Protein AF-A0A950XAN7-F1 (afdb_monomer_lite)

pLDDT: mean 89.41, std 10.57, range [45.66, 97.94]

Foldseek 3Di:
DVLVVLLVVLVVVCVVDVPPPVSLVSNLVSLQVQLVVCQPPPLVSSLVSLVVSLVSLVVVCPDLVSLLVNLVSLQSNLSSDDDDVCLVVSLVSLVSSLVSLVPSPVDDDPVSLLVNLLSLLSNLQSCLVVVVLVVSVVSLVVNVVCPVVQALPDPDLSSLQSLLSSLQSLLNSLCSQLVDPVDDPVSSVVSLVSSLVSLVRSLSSLVSCVVVVNDDPVSVVSNVVSVVVNVVSVVVVVVVVVVVVVVVD

Sequence (249 aa):
MYARNAFAIAKALAASDASNVQARDDLIEAWATLGDSFRSTQPATASQCYRKAIALTRKMADRDEARSWLSQLDLNLAAVLPGKQHLAERLNLLQEANKIRQELTSLTGPTYRLLLVQCYCTLSDAESEAGNLARAKQSANSALPFFSEFKTTSPSLSVVRGVGLCYESMGNLERRIATDGSLSLSQRHAAQTESQEWYRKSLDAWSEWNKRGAATPESELERRKVEDLLSSVSTYRSDRNARQAAHKE

Secondary structure (DSSP, 8-state):
-HHHHHHHHHHHHHHH-TT-HHHHHHHHHHHHHHHHHHTTT-HHHHHHHHHHHHHHHGGGTTSHHHHHHHHHHHHHHHHTS-SGGGHHHHHHHHHHHHHHHHH-TT--SHHHHHHHHHHHHHHHHHHHHTT-HHHHHHHHHHHGGGGGT--TT-S-HHHHHHHHHHHHHHHHHHHHHHT-TTS-HHHHHHHHHHHHHHHHHHHHHHHHHHHTT---HHHHHHHHHHHHHHHHHHHHHHHHHHHHHTT--

Structure (mmCIF, N/CA/C/O backbone):
data_AF-A0A950XAN7-F1
#
_entry.id   AF-A0A950XAN7-F1
#
loop_
_atom_site.group_PDB
_atom_site.id
_atom_site.type_symbol
_atom_site.label_atom_id
_atom_site.label_alt_id
_atom_site.label_comp_id
_atom_site.label_asym_id
_atom_site.label_entity_id
_atom_site.label_seq_id
_atom_site.pdbx_PDB_ins_code
_atom_site.Cartn_x
_atom_site.Cartn_y
_atom_site.Cartn_z
_atom_site.occupancy
_atom_site.B_iso_or_equiv
_atom_site.auth_seq_id
_atom_site.auth_comp_id
_atom_site.auth_asym_id
_atom_site.auth_atom_id
_atom_site.pdbx_PDB_model_num
ATOM 1 N N . MET A 1 1 ? -0.715 12.578 -24.569 1.00 56.03 1 MET A N 1
ATOM 2 C CA . MET A 1 1 ? -0.016 12.516 -25.874 1.00 56.03 1 MET A CA 1
ATOM 3 C C . MET A 1 1 ? 1.448 12.111 -25.687 1.00 56.03 1 MET A C 1
ATOM 5 O O . MET A 1 1 ? 1.841 11.102 -26.252 1.00 56.03 1 MET A O 1
ATOM 9 N N . TYR A 1 2 ? 2.200 12.783 -24.806 1.00 66.50 2 TYR A N 1
ATOM 10 C CA . TYR A 1 2 ? 3.617 12.486 -24.525 1.00 66.50 2 TYR A CA 1
ATOM 11 C C . TYR A 1 2 ? 3.922 11.035 -24.108 1.00 66.50 2 TYR A C 1
ATOM 13 O O . TYR A 1 2 ? 4.759 10.402 -24.741 1.00 66.50 2 TYR A O 1
ATOM 21 N N . ALA A 1 3 ? 3.180 10.456 -23.154 1.00 67.62 3 ALA A N 1
ATOM 22 C CA . ALA A 1 3 ? 3.404 9.068 -22.717 1.00 67.62 3 ALA A CA 1
ATOM 23 C C . ALA A 1 3 ? 3.238 8.024 -23.843 1.00 67.62 3 ALA A C 1
ATOM 25 O O . ALA A 1 3 ? 3.941 7.021 -23.873 1.00 67.62 3 ALA A O 1
ATOM 26 N N . ARG A 1 4 ? 2.338 8.267 -24.810 1.00 76.12 4 ARG A N 1
ATOM 27 C CA . ARG A 1 4 ? 2.123 7.356 -25.950 1.00 76.12 4 ARG A CA 1
ATOM 28 C C . ARG A 1 4 ? 3.256 7.437 -26.975 1.00 76.12 4 ARG A C 1
ATOM 30 O O . ARG A 1 4 ? 3.631 6.411 -27.533 1.00 76.12 4 ARG A O 1
ATOM 37 N N . ASN A 1 5 ? 3.802 8.632 -27.198 1.00 79.06 5 ASN A N 1
ATOM 38 C CA . ASN A 1 5 ? 4.928 8.829 -28.112 1.00 79.06 5 ASN A CA 1
ATOM 39 C C . ASN A 1 5 ? 6.221 8.251 -27.522 1.00 79.06 5 ASN A C 1
ATOM 41 O O . ASN A 1 5 ? 6.912 7.506 -28.211 1.00 79.06 5 ASN A O 1
ATOM 45 N N . ALA A 1 6 ? 6.496 8.514 -26.238 1.00 77.19 6 ALA A N 1
ATOM 46 C CA . ALA A 1 6 ? 7.622 7.911 -25.521 1.00 77.19 6 ALA A CA 1
ATOM 47 C C . ALA A 1 6 ? 7.541 6.376 -25.544 1.00 77.19 6 ALA A C 1
ATOM 49 O O . ALA A 1 6 ? 8.506 5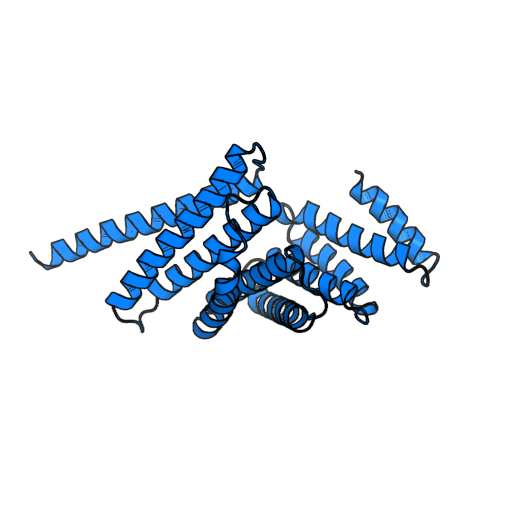.706 -25.898 1.00 77.19 6 ALA A O 1
ATOM 50 N N . PHE A 1 7 ? 6.347 5.823 -25.295 1.00 81.75 7 PHE A N 1
ATOM 51 C CA . PHE A 1 7 ? 6.095 4.389 -25.404 1.00 81.75 7 PHE A CA 1
ATOM 52 C C . PHE A 1 7 ? 6.402 3.824 -26.799 1.00 81.75 7 PHE A C 1
ATOM 54 O O . PHE A 1 7 ? 7.031 2.773 -26.913 1.00 81.75 7 PHE A O 1
ATOM 61 N N . ALA A 1 8 ? 5.963 4.498 -27.868 1.00 85.44 8 ALA A N 1
ATOM 62 C CA . ALA A 1 8 ? 6.197 4.038 -29.235 1.00 85.44 8 ALA A CA 1
ATOM 63 C C . ALA A 1 8 ? 7.696 3.987 -29.578 1.00 85.44 8 ALA A C 1
ATOM 65 O O . ALA A 1 8 ? 8.146 3.010 -30.176 1.00 85.44 8 ALA A O 1
ATOM 66 N N . ILE A 1 9 ? 8.459 4.999 -29.150 1.00 83.44 9 ILE A N 1
ATOM 67 C CA . ILE A 1 9 ? 9.910 5.078 -29.358 1.00 83.44 9 ILE A CA 1
ATOM 68 C C . ILE A 1 9 ? 10.624 3.979 -28.567 1.00 83.44 9 ILE A C 1
ATOM 70 O O . ILE A 1 9 ? 11.346 3.180 -29.162 1.00 83.44 9 ILE A O 1
ATOM 74 N N . ALA A 1 10 ? 10.367 3.877 -27.260 1.00 84.31 10 ALA A N 1
ATOM 75 C CA . ALA A 1 10 ? 10.991 2.867 -26.404 1.00 84.31 10 ALA A CA 1
ATOM 76 C C . ALA A 1 10 ? 10.698 1.442 -26.902 1.00 84.31 10 ALA A C 1
ATOM 78 O O . ALA A 1 10 ? 11.590 0.599 -26.982 1.00 84.31 10 ALA A O 1
ATOM 79 N N . LYS A 1 11 ? 9.456 1.183 -27.336 1.00 85.69 11 LYS A N 1
ATOM 80 C CA . LYS A 1 11 ? 9.061 -0.109 -27.907 1.00 85.69 11 LYS A CA 1
ATOM 81 C C . LYS A 1 11 ? 9.810 -0.425 -29.203 1.00 85.69 11 LYS A C 1
ATOM 83 O O . LYS A 1 11 ? 10.221 -1.569 -29.384 1.00 85.69 11 LYS A O 1
ATOM 88 N N . ALA A 1 12 ? 9.954 0.546 -30.105 1.00 87.19 12 ALA A N 1
ATOM 89 C CA . ALA A 1 12 ? 10.673 0.348 -31.360 1.00 87.19 12 ALA A CA 1
ATOM 90 C C . ALA A 1 12 ? 12.161 0.065 -31.107 1.00 87.19 12 ALA A C 1
ATOM 92 O O . ALA A 1 12 ? 12.689 -0.903 -31.648 1.00 87.19 12 ALA A O 1
ATOM 93 N N . LEU A 1 13 ? 12.797 0.843 -30.224 1.00 86.62 13 LEU A N 1
ATOM 94 C CA . LEU A 1 13 ? 14.208 0.684 -29.868 1.00 86.62 13 LEU A CA 1
ATOM 95 C C . LEU A 1 13 ? 14.491 -0.672 -29.208 1.00 86.62 13 LEU A C 1
ATOM 97 O O . LEU A 1 13 ? 15.407 -1.379 -29.626 1.00 86.62 13 LEU A O 1
ATOM 101 N N . ALA A 1 14 ? 13.662 -1.080 -28.242 1.00 84.62 14 ALA A N 1
ATOM 102 C CA . ALA A 1 14 ? 13.806 -2.372 -27.570 1.00 84.62 14 ALA A CA 1
ATOM 103 C C . ALA A 1 14 ? 13.551 -3.566 -28.508 1.00 84.62 14 ALA A C 1
ATOM 105 O O . ALA A 1 14 ? 14.088 -4.650 -28.289 1.00 84.62 14 ALA A O 1
ATOM 106 N N . ALA A 1 15 ? 12.726 -3.387 -29.547 1.00 86.31 15 ALA A N 1
ATOM 107 C CA . ALA A 1 15 ? 12.493 -4.409 -30.565 1.00 86.31 15 ALA A CA 1
ATOM 108 C C . ALA A 1 15 ? 13.639 -4.495 -31.586 1.00 86.31 15 ALA A C 1
ATOM 110 O O . ALA A 1 15 ? 13.927 -5.588 -32.069 1.00 86.31 15 ALA A O 1
ATOM 111 N N . SER A 1 16 ? 14.280 -3.369 -31.918 1.00 88.81 16 SER A N 1
ATOM 112 C CA . SER A 1 16 ? 15.405 -3.334 -32.859 1.00 88.81 16 SER A CA 1
ATOM 113 C C . SER A 1 16 ? 16.720 -3.830 -32.260 1.00 88.81 16 SER A C 1
ATOM 115 O O . SER A 1 16 ? 17.537 -4.388 -32.985 1.00 88.81 16 SER A O 1
ATOM 117 N N . ASP A 1 17 ? 16.923 -3.646 -30.953 1.00 83.75 17 ASP A N 1
ATOM 118 C CA . ASP A 1 17 ? 18.123 -4.090 -30.247 1.00 83.75 17 ASP A CA 1
ATOM 119 C C . ASP A 1 17 ? 17.758 -4.631 -28.858 1.00 83.75 17 ASP A C 1
ATOM 121 O O . ASP A 1 17 ? 17.568 -3.886 -27.896 1.00 83.75 17 ASP A O 1
ATOM 125 N N . ALA A 1 18 ? 17.690 -5.960 -28.751 1.00 78.94 18 ALA A N 1
ATOM 126 C CA . ALA A 1 18 ? 17.374 -6.645 -27.500 1.00 78.94 18 ALA A CA 1
ATOM 127 C C . ALA A 1 18 ? 18.476 -6.505 -26.430 1.00 78.94 18 ALA A C 1
ATOM 129 O O . ALA A 1 18 ? 18.217 -6.755 -25.249 1.00 78.94 18 ALA A O 1
ATOM 130 N N . SER A 1 19 ? 19.698 -6.119 -26.819 1.00 84.56 19 SER A N 1
ATOM 131 C CA . SER A 1 19 ? 20.810 -5.902 -25.889 1.00 84.56 19 SER A CA 1
ATOM 132 C C . SER A 1 19 ? 20.765 -4.51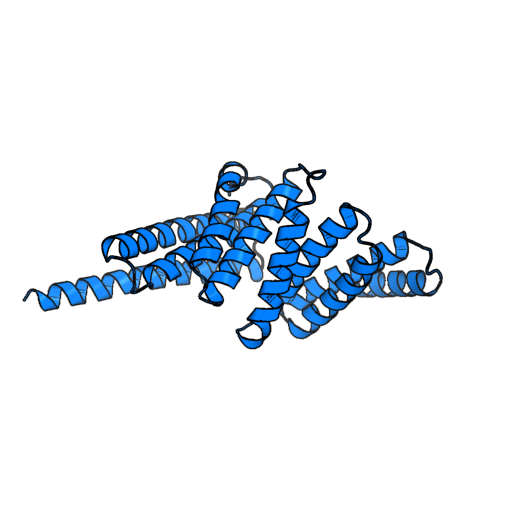5 -25.245 1.00 84.56 19 SER A C 1
ATOM 134 O O . SER A 1 19 ? 21.245 -4.354 -24.118 1.00 84.56 19 SER A O 1
ATOM 136 N N . ASN A 1 20 ? 20.094 -3.549 -25.881 1.00 87.56 20 ASN A N 1
ATOM 137 C CA . ASN A 1 20 ? 19.958 -2.183 -25.392 1.00 87.56 20 ASN A CA 1
ATOM 138 C C . ASN A 1 20 ? 19.227 -2.151 -24.037 1.00 87.56 20 ASN A C 1
ATOM 140 O O . ASN A 1 20 ? 18.018 -2.370 -23.942 1.00 87.56 20 ASN A O 1
ATOM 144 N N . VAL A 1 21 ? 19.985 -1.934 -22.960 1.00 85.19 21 VAL A N 1
ATOM 145 C CA . VAL A 1 21 ? 19.457 -1.868 -21.587 1.00 85.19 21 VAL A CA 1
ATOM 146 C C . VAL A 1 21 ? 18.575 -0.631 -21.416 1.00 85.19 21 VAL A C 1
ATOM 148 O O . VAL A 1 21 ? 17.458 -0.763 -20.931 1.00 85.19 21 VAL A O 1
ATOM 151 N N . GLN A 1 22 ? 19.020 0.531 -21.908 1.00 86.12 22 GLN A N 1
ATOM 152 C CA . GLN A 1 22 ? 18.286 1.792 -21.774 1.00 86.12 22 GLN A CA 1
ATOM 153 C C . GLN A 1 22 ? 16.907 1.718 -22.433 1.00 86.12 22 GLN A C 1
ATOM 155 O O . GLN A 1 22 ? 15.909 2.066 -21.818 1.00 86.12 22 GLN A O 1
ATOM 160 N N . ALA A 1 23 ? 16.823 1.188 -23.656 1.00 87.12 23 ALA A N 1
ATOM 161 C CA . ALA A 1 23 ? 15.545 1.055 -24.353 1.00 87.12 23 ALA A CA 1
ATOM 162 C C . ALA A 1 23 ? 14.565 0.122 -23.620 1.00 87.12 23 ALA A C 1
ATOM 164 O O . ALA A 1 23 ? 13.348 0.297 -23.711 1.00 87.12 23 ALA A O 1
ATOM 165 N N . ARG A 1 24 ? 15.080 -0.880 -22.894 1.00 86.56 24 ARG A N 1
ATOM 166 C CA . ARG A 1 24 ? 14.260 -1.764 -22.057 1.00 86.56 24 ARG A CA 1
ATOM 167 C C . ARG A 1 24 ? 13.777 -1.051 -20.801 1.00 86.56 24 ARG A C 1
ATOM 169 O O . ARG A 1 24 ? 12.592 -1.169 -20.497 1.00 86.56 24 ARG A O 1
ATOM 176 N N . ASP A 1 25 ? 14.648 -0.305 -20.130 1.00 88.12 25 ASP A N 1
ATOM 177 C CA . ASP A 1 25 ? 14.285 0.503 -18.963 1.00 88.12 25 ASP A CA 1
ATOM 178 C C . ASP A 1 25 ? 13.224 1.547 -19.343 1.00 88.12 25 ASP A C 1
ATOM 180 O O . ASP A 1 25 ? 12.144 1.567 -18.750 1.00 88.12 25 ASP A O 1
ATOM 184 N N . ASP A 1 26 ? 13.437 2.293 -20.430 1.00 90.00 26 ASP A N 1
ATOM 185 C CA . ASP A 1 26 ? 12.470 3.263 -20.961 1.00 90.00 26 ASP A CA 1
ATOM 186 C C . ASP A 1 26 ? 11.116 2.604 -21.284 1.00 90.00 26 ASP A C 1
ATOM 188 O O . ASP A 1 26 ? 10.048 3.186 -21.077 1.00 90.00 26 ASP A O 1
ATOM 192 N N . LEU A 1 27 ? 11.128 1.365 -21.793 1.00 91.12 27 LEU A N 1
ATOM 193 C CA . LEU A 1 27 ? 9.906 0.628 -22.112 1.00 91.12 27 LEU A CA 1
ATOM 194 C C . LEU A 1 27 ? 9.153 0.182 -20.851 1.00 91.12 27 LEU A C 1
ATOM 196 O O . LEU A 1 27 ? 7.917 0.221 -20.839 1.00 91.12 27 LEU A O 1
ATOM 200 N N . ILE A 1 28 ? 9.863 -0.254 -19.807 1.00 91.94 28 ILE A N 1
ATOM 201 C CA . ILE A 1 28 ? 9.257 -0.593 -18.512 1.00 91.94 28 ILE A CA 1
ATOM 202 C C . ILE A 1 28 ? 8.616 0.662 -17.910 1.00 91.94 28 ILE A C 1
ATOM 204 O O . ILE A 1 28 ? 7.451 0.610 -17.504 1.00 91.94 28 ILE A O 1
ATOM 208 N N . GLU A 1 29 ? 9.329 1.791 -17.915 1.00 92.12 29 GLU A N 1
ATOM 209 C CA . GLU A 1 29 ? 8.821 3.071 -17.416 1.00 92.12 29 GLU A CA 1
ATOM 210 C C . GLU A 1 29 ? 7.585 3.513 -18.195 1.00 92.12 29 GLU A C 1
ATOM 212 O O . GLU A 1 29 ? 6.546 3.794 -17.598 1.00 92.12 29 GLU A O 1
ATOM 217 N N . ALA A 1 30 ? 7.629 3.453 -19.525 1.00 92.19 30 ALA A N 1
ATOM 218 C CA . ALA A 1 30 ? 6.491 3.813 -20.355 1.00 92.19 30 ALA A CA 1
ATOM 219 C C . ALA A 1 30 ? 5.252 2.942 -20.071 1.00 92.19 30 ALA A C 1
ATOM 221 O O . ALA A 1 30 ? 4.131 3.458 -20.030 1.00 92.19 30 ALA A O 1
ATOM 222 N N . TRP A 1 31 ? 5.421 1.634 -19.834 1.00 95.12 31 TRP A N 1
ATOM 223 C CA . TRP A 1 31 ? 4.314 0.774 -19.400 1.00 95.12 31 TRP A CA 1
ATOM 224 C C . TRP A 1 31 ? 3.775 1.171 -18.024 1.00 95.12 31 TRP A C 1
ATOM 226 O O . TRP A 1 31 ? 2.554 1.220 -17.855 1.00 95.12 31 TRP A O 1
ATOM 236 N N . ALA A 1 32 ? 4.649 1.471 -17.062 1.00 94.56 32 ALA A N 1
ATOM 237 C CA . ALA A 1 32 ? 4.253 1.902 -15.724 1.00 94.56 32 ALA A CA 1
ATOM 238 C C . ALA A 1 32 ? 3.469 3.225 -15.767 1.00 94.56 32 ALA A C 1
ATOM 240 O O . ALA A 1 32 ? 2.359 3.291 -15.240 1.00 94.56 32 ALA A O 1
ATOM 241 N N . THR A 1 33 ? 3.974 4.228 -16.494 1.00 93.19 33 THR A N 1
ATOM 242 C CA . THR A 1 33 ? 3.316 5.531 -16.677 1.00 93.19 33 THR A CA 1
ATOM 243 C C . THR A 1 33 ? 1.970 5.402 -17.388 1.00 93.19 33 THR A C 1
ATOM 245 O O . THR A 1 33 ? 1.004 6.076 -17.023 1.00 93.19 33 THR A O 1
ATOM 248 N N . LEU A 1 34 ? 1.861 4.526 -18.395 1.00 93.00 34 LEU A N 1
ATOM 249 C CA . LEU A 1 34 ? 0.568 4.227 -19.016 1.00 93.00 34 LEU A CA 1
ATOM 250 C C . LEU A 1 34 ? -0.398 3.612 -18.000 1.00 93.00 34 LEU A C 1
ATOM 252 O O . LEU A 1 34 ? -1.553 4.034 -17.944 1.00 93.00 34 LEU A O 1
ATOM 256 N N . GLY A 1 35 ? 0.072 2.672 -17.177 1.00 94.75 35 GLY A N 1
ATOM 257 C CA . GLY A 1 35 ? -0.708 2.104 -16.080 1.00 94.75 35 GLY A CA 1
ATOM 258 C C . GLY A 1 35 ? -1.227 3.179 -15.128 1.00 94.75 35 GLY A C 1
ATOM 259 O O . GLY A 1 35 ? -2.431 3.247 -14.884 1.00 94.75 35 GLY A O 1
ATOM 260 N N . ASP A 1 36 ? -0.351 4.082 -14.684 1.00 91.88 36 ASP A N 1
ATOM 261 C CA . ASP A 1 36 ? -0.714 5.182 -13.786 1.00 91.88 36 ASP A CA 1
ATOM 262 C C . ASP A 1 36 ? -1.754 6.116 -14.418 1.00 91.88 36 ASP A C 1
ATOM 264 O O . ASP A 1 36 ? -2.717 6.497 -13.757 1.00 91.88 36 ASP A O 1
ATOM 268 N N . SER A 1 37 ? -1.644 6.399 -15.721 1.00 91.19 37 SER A N 1
ATOM 269 C CA . SER A 1 37 ? -2.622 7.231 -16.437 1.00 91.19 37 SER A CA 1
ATOM 270 C C . SER A 1 37 ? -4.026 6.614 -16.518 1.00 91.19 37 SER A C 1
ATOM 272 O O . SER A 1 37 ? -5.017 7.337 -16.637 1.00 91.19 37 SER A O 1
ATOM 274 N N . PHE A 1 38 ? -4.126 5.283 -16.440 1.00 92.19 38 PHE A N 1
ATOM 275 C CA . PHE A 1 38 ? -5.394 4.553 -16.481 1.00 92.19 38 PHE A CA 1
ATOM 276 C C . PHE A 1 38 ? -5.908 4.145 -15.101 1.00 92.19 38 PHE A C 1
ATOM 278 O O . PHE A 1 38 ? -7.071 3.762 -14.997 1.00 92.19 38 PHE A O 1
ATOM 285 N N . ARG A 1 39 ? -5.087 4.239 -14.049 1.00 90.44 39 ARG A N 1
ATOM 286 C CA . ARG A 1 39 ? -5.364 3.710 -12.705 1.00 90.44 39 ARG A CA 1
ATOM 287 C C . ARG A 1 39 ? -6.766 4.044 -12.193 1.00 90.44 39 ARG A C 1
ATOM 289 O O . ARG A 1 39 ? -7.485 3.142 -11.776 1.00 90.44 39 ARG A O 1
ATOM 296 N N . SER A 1 40 ? -7.165 5.312 -12.276 1.00 86.06 40 SER A N 1
ATOM 297 C CA . SER A 1 40 ? -8.429 5.795 -11.698 1.00 86.06 40 SER A CA 1
ATOM 298 C C . SER A 1 40 ? -9.637 5.682 -12.633 1.00 86.06 40 SER A C 1
ATOM 300 O O . SER A 1 40 ? -10.768 5.784 -12.175 1.00 86.06 40 SER A O 1
ATOM 302 N N . THR A 1 41 ? -9.427 5.503 -13.942 1.00 90.38 41 THR A N 1
ATOM 303 C CA . THR A 1 41 ? -10.515 5.524 -14.944 1.00 90.38 41 THR A CA 1
ATOM 304 C C . THR A 1 41 ? -10.770 4.163 -15.581 1.00 90.38 41 THR A C 1
ATOM 306 O O . THR A 1 41 ? -11.900 3.842 -15.935 1.00 90.38 41 THR A O 1
ATOM 309 N N . GLN A 1 42 ? -9.721 3.360 -15.746 1.00 94.00 42 GLN A N 1
ATOM 310 C CA . GLN A 1 42 ? -9.729 2.073 -16.435 1.00 94.00 42 GLN A CA 1
ATOM 311 C C . GLN A 1 42 ? -8.784 1.093 -15.711 1.00 94.00 42 GLN A C 1
ATOM 313 O O . GLN A 1 42 ? -7.748 0.709 -16.264 1.00 94.00 42 GLN A O 1
ATOM 318 N N . PRO A 1 43 ? -9.119 0.656 -14.480 1.00 93.31 43 PRO A N 1
ATOM 319 C CA . PRO A 1 43 ? -8.245 -0.192 -13.661 1.00 93.31 43 PRO A CA 1
ATOM 320 C C . PRO A 1 43 ? -7.888 -1.523 -14.341 1.00 93.31 43 PRO A C 1
ATOM 322 O O . PRO A 1 43 ? -6.764 -2.004 -14.216 1.00 93.31 43 PRO A O 1
ATOM 325 N N . ALA A 1 44 ? -8.794 -2.083 -15.152 1.00 94.25 44 ALA A N 1
ATOM 326 C CA . ALA A 1 44 ? -8.503 -3.266 -15.960 1.00 94.25 44 ALA A CA 1
ATOM 327 C C . ALA A 1 44 ? -7.365 -3.010 -16.967 1.00 94.25 44 ALA A C 1
ATOM 329 O O . ALA A 1 44 ? -6.421 -3.798 -17.039 1.00 94.25 44 ALA A O 1
ATOM 330 N N . THR A 1 45 ? -7.405 -1.884 -17.687 1.00 95.88 45 THR A N 1
ATOM 331 C CA . THR A 1 45 ? -6.337 -1.458 -18.606 1.00 95.88 45 THR A CA 1
ATOM 332 C C . THR A 1 45 ? -5.038 -1.191 -17.847 1.00 95.88 45 THR A C 1
ATOM 334 O O . THR A 1 45 ? -3.982 -1.674 -18.257 1.00 95.88 45 THR A O 1
ATOM 337 N N . ALA A 1 46 ? -5.112 -0.507 -16.700 1.00 96.50 46 ALA A N 1
ATOM 338 C CA . ALA A 1 46 ? -3.953 -0.260 -15.844 1.00 96.50 46 ALA A CA 1
ATOM 339 C C . ALA A 1 46 ? -3.277 -1.569 -15.402 1.00 96.50 46 ALA A C 1
ATOM 341 O O . ALA A 1 46 ? -2.061 -1.712 -15.522 1.00 96.50 46 ALA A O 1
ATOM 342 N N . SER A 1 47 ? -4.065 -2.569 -14.990 1.00 97.31 47 SER A N 1
ATOM 343 C CA . SER A 1 47 ? -3.547 -3.880 -14.584 1.00 97.31 47 SER A CA 1
ATOM 344 C C . SER A 1 4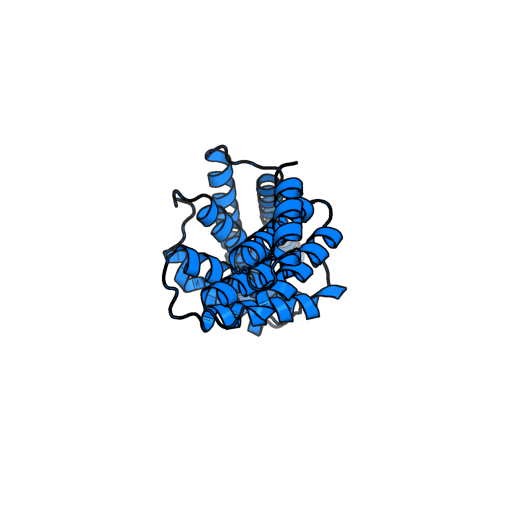7 ? -2.780 -4.582 -15.712 1.00 97.31 47 SER A C 1
ATOM 346 O O . SER A 1 47 ? -1.739 -5.190 -15.472 1.00 97.31 47 SER A O 1
ATOM 348 N N . GLN A 1 48 ? -3.242 -4.467 -16.963 1.00 97.25 48 GLN A N 1
ATOM 349 C CA . GLN A 1 48 ? -2.543 -5.036 -18.119 1.00 97.25 48 GLN A CA 1
ATOM 350 C C . GLN A 1 48 ? -1.215 -4.321 -18.383 1.00 97.25 48 GLN A C 1
ATOM 352 O O . GLN A 1 48 ? -0.224 -4.976 -18.706 1.00 97.25 48 GLN A O 1
ATOM 357 N N . CYS A 1 49 ? -1.179 -2.995 -18.230 1.00 97.06 49 CYS A N 1
ATOM 358 C CA . CYS A 1 49 ? 0.045 -2.207 -18.341 1.00 97.06 49 CYS A CA 1
ATOM 359 C C . CYS A 1 49 ? 1.073 -2.615 -17.275 1.00 97.06 49 CYS A C 1
ATOM 361 O O . CYS A 1 49 ? 2.205 -2.945 -17.631 1.00 97.06 49 CYS A O 1
ATOM 363 N N . TYR A 1 50 ? 0.678 -2.696 -15.999 1.00 97.81 50 TYR A N 1
ATOM 364 C CA . TYR A 1 50 ? 1.594 -3.115 -14.933 1.00 97.81 50 TYR A CA 1
ATOM 365 C C . TYR A 1 50 ? 2.083 -4.548 -15.114 1.00 97.81 50 TYR A C 1
ATOM 367 O O . TYR A 1 50 ? 3.274 -4.792 -14.969 1.00 97.81 50 TYR A O 1
ATOM 375 N N . ARG A 1 51 ? 1.221 -5.491 -15.519 1.00 97.75 51 ARG A N 1
ATOM 376 C CA . ARG A 1 51 ? 1.656 -6.871 -15.804 1.00 97.75 51 ARG A CA 1
ATOM 377 C C . ARG A 1 51 ? 2.732 -6.929 -16.890 1.00 97.75 51 ARG A C 1
ATOM 379 O O . ARG A 1 51 ? 3.660 -7.727 -16.779 1.00 97.75 51 ARG A O 1
ATOM 386 N N . LYS A 1 52 ? 2.645 -6.077 -17.917 1.00 96.12 52 LYS A N 1
ATOM 387 C CA . LYS A 1 52 ? 3.682 -5.981 -18.957 1.00 96.12 52 LYS A CA 1
ATOM 388 C C . LYS A 1 52 ? 4.982 -5.387 -18.421 1.00 96.12 52 LYS A C 1
ATOM 390 O O . LYS A 1 52 ? 6.035 -5.945 -18.714 1.00 96.12 52 LYS A O 1
ATOM 395 N N . ALA A 1 53 ? 4.909 -4.324 -17.619 1.00 96.12 53 ALA A N 1
ATOM 396 C CA . ALA A 1 53 ? 6.081 -3.766 -16.943 1.00 96.12 53 ALA A CA 1
ATOM 397 C C . ALA A 1 53 ? 6.758 -4.826 -16.055 1.00 96.12 53 ALA A C 1
ATOM 399 O O . ALA A 1 53 ? 7.928 -5.125 -16.250 1.00 96.12 53 ALA A O 1
ATOM 400 N N . ILE A 1 54 ? 5.993 -5.496 -15.186 1.00 96.62 54 ILE A N 1
ATOM 401 C CA . ILE A 1 54 ? 6.463 -6.567 -14.291 1.00 96.62 54 ILE A CA 1
ATOM 402 C C . ILE A 1 54 ? 7.151 -7.689 -15.074 1.00 96.62 54 ILE A C 1
ATOM 404 O O . ILE A 1 54 ? 8.239 -8.130 -14.705 1.00 96.62 54 ILE A O 1
ATOM 408 N N . ALA A 1 55 ? 6.544 -8.157 -16.169 1.00 94.88 55 ALA A N 1
ATOM 409 C CA . ALA A 1 55 ? 7.110 -9.229 -16.987 1.00 94.88 55 ALA A CA 1
ATOM 410 C C . ALA A 1 55 ? 8.458 -8.849 -17.622 1.00 94.88 55 ALA A C 1
ATOM 412 O O . ALA A 1 55 ? 9.310 -9.718 -17.810 1.00 94.88 55 ALA A O 1
ATOM 413 N N . LEU A 1 56 ? 8.653 -7.571 -17.955 1.00 91.69 56 LEU A N 1
ATOM 414 C CA . LEU A 1 56 ? 9.923 -7.052 -18.458 1.00 91.69 56 LEU A CA 1
ATOM 415 C C . LEU A 1 56 ? 10.943 -6.904 -17.321 1.00 91.69 56 LEU A C 1
ATOM 417 O O . LEU A 1 56 ? 12.043 -7.439 -17.438 1.00 91.69 56 LEU A O 1
ATOM 421 N N . THR A 1 57 ? 10.563 -6.289 -16.197 1.00 93.69 57 THR A N 1
ATOM 422 C CA . THR A 1 57 ? 11.443 -6.090 -15.032 1.00 93.69 57 THR A CA 1
ATOM 423 C C . THR A 1 57 ? 11.944 -7.410 -14.448 1.00 93.69 57 THR A C 1
ATOM 425 O O . THR A 1 57 ? 13.114 -7.521 -14.092 1.00 93.69 57 THR A O 1
ATOM 428 N N . ARG A 1 58 ? 11.111 -8.462 -14.410 1.00 92.19 58 ARG A N 1
ATOM 429 C CA . ARG A 1 58 ? 11.519 -9.795 -13.922 1.00 92.19 58 ARG A CA 1
ATOM 430 C C . ARG A 1 58 ? 12.679 -10.407 -14.707 1.00 92.19 58 ARG A C 1
ATOM 432 O O . ARG A 1 58 ? 13.435 -11.186 -14.140 1.00 92.19 58 ARG A O 1
ATOM 439 N N . LYS A 1 59 ? 12.857 -10.047 -15.982 1.00 88.38 59 LYS A N 1
ATOM 440 C CA . LYS A 1 59 ? 13.994 -10.510 -16.801 1.00 88.38 59 LYS A CA 1
ATOM 441 C C . LYS A 1 59 ? 15.317 -9.824 -16.438 1.00 88.38 59 LYS A C 1
ATOM 443 O O . LYS A 1 59 ? 16.343 -10.176 -17.007 1.00 88.38 59 LYS A O 1
ATOM 448 N N . MET A 1 60 ? 15.277 -8.835 -15.547 1.00 82.75 60 MET A N 1
ATOM 449 C CA . MET A 1 60 ? 16.392 -7.963 -15.159 1.00 82.75 60 MET A CA 1
ATOM 450 C C . MET A 1 60 ? 16.534 -7.876 -13.629 1.00 82.75 60 MET A C 1
ATOM 452 O O . MET A 1 60 ? 17.197 -6.986 -13.115 1.00 82.75 60 MET A O 1
ATOM 456 N N . ALA A 1 61 ? 15.872 -8.765 -12.879 1.00 75.75 61 ALA A N 1
ATOM 457 C CA . ALA A 1 61 ? 15.811 -8.720 -11.415 1.00 75.75 61 ALA A CA 1
ATOM 458 C C . ALA A 1 61 ? 17.091 -9.235 -10.719 1.00 75.75 61 ALA A C 1
ATOM 460 O O . ALA A 1 61 ? 17.053 -9.582 -9.541 1.00 75.75 61 ALA A O 1
ATOM 461 N N . ASP A 1 62 ? 18.214 -9.291 -11.437 1.00 81.69 62 ASP A N 1
ATOM 462 C CA . ASP A 1 62 ? 19.544 -9.612 -10.913 1.00 81.69 62 ASP A CA 1
ATOM 463 C C . ASP A 1 62 ? 20.189 -8.430 -10.168 1.00 81.69 62 ASP A C 1
ATOM 465 O O . ASP A 1 62 ? 21.165 -8.619 -9.445 1.00 81.69 62 ASP A O 1
ATOM 469 N N . ARG A 1 63 ? 19.624 -7.222 -10.303 1.00 83.75 63 ARG A N 1
ATOM 470 C CA . ARG A 1 63 ? 20.106 -5.984 -9.672 1.00 83.75 63 ARG A CA 1
ATOM 471 C C . ARG A 1 63 ? 19.138 -5.462 -8.617 1.00 83.75 63 ARG A C 1
ATOM 473 O O . ARG A 1 63 ? 17.918 -5.539 -8.791 1.00 83.75 63 ARG A O 1
ATOM 480 N N . ASP A 1 64 ? 19.674 -4.859 -7.562 1.00 87.62 64 ASP A N 1
ATOM 481 C CA . ASP A 1 64 ? 18.888 -4.298 -6.460 1.00 87.62 64 ASP A CA 1
ATOM 482 C C . ASP A 1 64 ? 17.920 -3.198 -6.928 1.00 87.62 64 ASP A C 1
ATOM 484 O O . ASP A 1 64 ? 16.778 -3.131 -6.464 1.00 87.62 64 ASP A O 1
ATOM 488 N N . GLU A 1 65 ? 18.313 -2.384 -7.909 1.00 85.12 65 GLU A N 1
ATOM 489 C CA . GLU A 1 65 ? 17.458 -1.348 -8.493 1.00 85.12 65 GLU A CA 1
ATOM 490 C C . GLU A 1 65 ? 16.252 -1.951 -9.223 1.00 85.12 65 GLU A C 1
ATOM 492 O O . GLU A 1 65 ? 15.117 -1.507 -9.033 1.00 85.12 65 GLU A O 1
ATOM 497 N N . ALA A 1 66 ? 16.469 -3.006 -10.010 1.00 88.69 66 ALA A N 1
ATOM 498 C CA . ALA A 1 66 ? 15.399 -3.688 -10.733 1.00 88.69 66 ALA A CA 1
ATOM 499 C C . ALA A 1 66 ? 14.445 -4.417 -9.778 1.00 88.69 66 ALA A C 1
ATOM 501 O O . ALA A 1 66 ? 13.229 -4.388 -9.970 1.00 88.69 66 ALA A O 1
ATOM 502 N N . ARG A 1 67 ? 14.972 -5.014 -8.702 1.00 92.25 67 ARG A N 1
ATOM 503 C CA . ARG A 1 67 ? 14.163 -5.608 -7.627 1.00 92.25 67 ARG A CA 1
ATOM 504 C C . ARG A 1 67 ? 13.337 -4.545 -6.895 1.00 92.25 67 ARG A C 1
ATOM 506 O O . ARG A 1 67 ? 12.140 -4.736 -6.680 1.00 92.25 67 ARG A O 1
ATOM 513 N N . SER A 1 68 ? 13.938 -3.399 -6.573 1.00 90.56 68 SER A N 1
ATOM 514 C CA . SER A 1 68 ? 13.242 -2.246 -5.983 1.00 90.56 68 SER A CA 1
ATOM 515 C C . SER A 1 68 ? 12.086 -1.792 -6.878 1.00 90.56 68 SER A C 1
ATOM 517 O O . SER A 1 68 ? 10.963 -1.586 -6.405 1.00 90.56 68 SER A O 1
ATOM 519 N N . TRP A 1 69 ? 12.324 -1.706 -8.187 1.00 91.50 69 TRP A N 1
ATOM 520 C CA . TRP A 1 69 ? 11.294 -1.336 -9.148 1.00 91.50 69 TRP A CA 1
ATOM 521 C C . TRP A 1 69 ? 10.183 -2.382 -9.262 1.00 91.50 69 TRP A C 1
ATOM 523 O O . TRP A 1 69 ? 9.005 -2.025 -9.254 1.00 91.50 69 TRP A O 1
ATOM 533 N N . LEU A 1 70 ? 10.536 -3.669 -9.290 1.00 94.88 70 LEU A N 1
ATOM 534 C CA . LEU A 1 70 ? 9.576 -4.772 -9.319 1.00 94.88 70 LEU A CA 1
ATOM 535 C C . LEU A 1 70 ? 8.599 -4.697 -8.138 1.00 94.88 70 LEU A C 1
ATOM 537 O O . LEU A 1 70 ? 7.391 -4.716 -8.350 1.00 94.88 70 LEU A O 1
ATOM 541 N N . SER A 1 71 ? 9.113 -4.495 -6.922 1.00 94.94 71 SER A N 1
ATOM 542 C CA . SER A 1 71 ? 8.288 -4.294 -5.722 1.00 94.94 71 SER A CA 1
ATOM 543 C C . SER A 1 71 ? 7.305 -3.121 -5.875 1.00 94.94 71 SER A C 1
ATOM 545 O O . SER A 1 71 ? 6.134 -3.227 -5.506 1.00 94.94 71 SER A O 1
ATOM 547 N N . GLN A 1 72 ? 7.741 -2.008 -6.478 1.00 93.75 72 GLN A N 1
ATOM 548 C CA . GLN A 1 72 ? 6.858 -0.866 -6.735 1.00 93.75 72 GLN A CA 1
ATOM 549 C C . GLN A 1 72 ? 5.759 -1.191 -7.757 1.00 93.75 72 GLN A C 1
ATOM 551 O O . GLN A 1 72 ? 4.617 -0.749 -7.608 1.00 93.75 72 GLN A O 1
ATOM 556 N N . LEU A 1 73 ? 6.089 -1.944 -8.806 1.00 96.12 73 LEU A N 1
ATOM 557 C CA . LEU A 1 73 ? 5.121 -2.359 -9.817 1.00 96.12 73 LEU A CA 1
ATOM 558 C C . LEU A 1 73 ? 4.096 -3.349 -9.251 1.00 96.12 73 LEU A C 1
ATOM 560 O O . LEU A 1 73 ? 2.915 -3.241 -9.582 1.00 96.12 73 LEU A O 1
ATOM 564 N N . ASP A 1 74 ? 4.519 -4.253 -8.368 1.00 97.12 74 ASP A N 1
ATOM 565 C CA . ASP A 1 74 ? 3.630 -5.187 -7.676 1.00 97.12 74 ASP A CA 1
ATOM 566 C C . ASP A 1 74 ? 2.640 -4.441 -6.760 1.00 97.12 74 ASP A C 1
ATOM 568 O O . ASP A 1 74 ? 1.439 -4.718 -6.807 1.00 97.12 74 ASP A O 1
ATOM 572 N N . LEU A 1 75 ? 3.095 -3.416 -6.020 1.00 95.06 75 LEU A N 1
ATOM 573 C CA . LEU A 1 75 ? 2.205 -2.505 -5.278 1.00 95.06 75 LEU A CA 1
ATOM 574 C C . LEU A 1 75 ? 1.195 -1.811 -6.201 1.00 95.06 75 LEU A C 1
ATOM 576 O O . LEU A 1 75 ? 0.001 -1.729 -5.900 1.00 95.06 75 LEU A O 1
ATOM 580 N N . ASN A 1 76 ? 1.673 -1.303 -7.337 1.00 95.25 76 ASN A N 1
ATOM 581 C CA . ASN A 1 76 ? 0.844 -0.590 -8.300 1.00 95.25 76 ASN A CA 1
ATOM 582 C C . ASN A 1 76 ? -0.236 -1.492 -8.903 1.00 95.25 76 ASN A C 1
ATOM 584 O O . ASN A 1 76 ? -1.393 -1.076 -8.995 1.00 95.25 76 ASN A O 1
ATOM 588 N N . LEU A 1 77 ? 0.122 -2.731 -9.249 1.00 97.50 77 LEU A N 1
ATOM 589 C CA . LEU A 1 77 ? -0.818 -3.742 -9.715 1.00 97.50 77 LEU A CA 1
ATOM 590 C C . LEU A 1 77 ? -1.831 -4.103 -8.622 1.00 97.50 77 LEU A C 1
ATOM 592 O O . LEU A 1 77 ? -3.030 -4.099 -8.888 1.00 97.50 77 LEU A O 1
ATOM 596 N N . ALA A 1 78 ? -1.384 -4.346 -7.388 1.00 95.81 78 ALA A N 1
ATOM 597 C CA . ALA A 1 78 ? -2.269 -4.696 -6.277 1.00 95.81 78 ALA A CA 1
ATOM 598 C C . ALA A 1 78 ? -3.329 -3.615 -5.985 1.00 95.81 78 ALA A C 1
ATOM 600 O O . ALA A 1 78 ? -4.460 -3.941 -5.614 1.00 95.81 78 ALA A O 1
ATOM 601 N N . ALA A 1 79 ? -2.990 -2.339 -6.188 1.00 92.44 79 ALA A N 1
ATOM 602 C CA . ALA A 1 79 ? -3.903 -1.212 -6.006 1.00 92.44 79 ALA A CA 1
ATOM 603 C C . ALA A 1 79 ? -4.990 -1.099 -7.097 1.00 92.44 79 ALA A C 1
ATOM 605 O O . ALA A 1 79 ? -6.038 -0.513 -6.841 1.00 92.44 79 ALA A O 1
ATOM 606 N N . VAL A 1 80 ? -4.777 -1.658 -8.296 1.00 94.81 80 VAL A N 1
ATOM 607 C CA . VAL A 1 80 ? -5.766 -1.643 -9.403 1.00 94.81 80 VAL A CA 1
ATOM 608 C C . VAL A 1 80 ? -6.529 -2.952 -9.570 1.00 94.81 80 VAL A C 1
ATOM 610 O O . VAL A 1 80 ? -7.265 -3.121 -10.541 1.00 94.81 80 VAL A O 1
ATOM 613 N N . LEU A 1 81 ? -6.360 -3.885 -8.639 1.00 94.06 81 LEU A N 1
ATOM 614 C CA . LEU A 1 81 ? -7.096 -5.141 -8.591 1.00 94.06 81 LEU A CA 1
ATOM 615 C C . LEU A 1 81 ? -8.204 -5.030 -7.532 1.00 94.06 81 LEU A C 1
ATOM 617 O O . LEU A 1 81 ? -7.972 -5.378 -6.381 1.00 94.06 81 LEU A O 1
ATOM 621 N N . PRO A 1 82 ? -9.403 -4.516 -7.852 1.00 82.12 82 PRO A N 1
ATOM 622 C CA . PRO A 1 82 ? -10.432 -4.320 -6.841 1.00 82.12 82 PRO A CA 1
ATOM 623 C C . PRO A 1 82 ? -11.124 -5.630 -6.441 1.00 82.12 82 PRO A C 1
ATOM 625 O O . PRO A 1 82 ? -11.365 -6.516 -7.261 1.00 82.12 82 PRO A O 1
ATOM 628 N N . GLY A 1 83 ? -11.554 -5.690 -5.182 1.00 83.69 83 GLY A N 1
ATOM 629 C CA . GLY A 1 83 ? -12.536 -6.657 -4.702 1.00 83.69 83 GLY A CA 1
ATOM 630 C C . GLY A 1 83 ? -12.012 -8.064 -4.407 1.00 83.69 83 GLY A C 1
ATOM 631 O O . GLY A 1 83 ? -10.891 -8.455 -4.736 1.00 83.69 83 GLY A O 1
ATOM 632 N N . LYS A 1 84 ? -12.896 -8.856 -3.788 1.00 88.75 84 LYS A N 1
ATOM 633 C CA . LYS A 1 84 ? -12.587 -10.182 -3.229 1.00 88.75 84 LYS A CA 1
ATOM 634 C C . LYS A 1 84 ? -12.049 -11.182 -4.252 1.00 88.75 84 LYS A C 1
ATOM 636 O O . LYS A 1 84 ? -11.238 -12.029 -3.899 1.00 88.75 84 LYS A O 1
ATOM 641 N N . GLN A 1 85 ? -12.472 -11.074 -5.512 1.00 92.88 85 GLN A N 1
ATOM 642 C CA . GLN A 1 85 ? -12.059 -11.992 -6.579 1.00 92.88 85 GLN A CA 1
ATOM 643 C C . GLN A 1 85 ? -10.548 -11.948 -6.860 1.00 92.88 85 GLN A C 1
ATOM 645 O O . GLN A 1 85 ? -9.974 -12.954 -7.262 1.00 92.88 85 GLN A O 1
ATOM 650 N N . HIS A 1 86 ? -9.898 -10.805 -6.616 1.00 94.75 86 HIS A N 1
ATOM 651 C CA . HIS A 1 86 ? -8.458 -10.636 -6.816 1.00 94.75 86 HIS A CA 1
ATOM 652 C C . HIS A 1 86 ? -7.668 -10.653 -5.505 1.00 94.75 86 HIS A C 1
ATOM 654 O O . HIS A 1 86 ? -6.454 -10.480 -5.528 1.00 94.75 86 HIS A O 1
ATOM 660 N N . LEU A 1 87 ? -8.319 -10.866 -4.358 1.00 95.12 87 LEU A N 1
ATOM 661 C CA . LEU A 1 87 ? -7.682 -10.750 -3.045 1.00 95.12 87 LEU A CA 1
ATOM 662 C C . LEU A 1 87 ? -6.480 -11.690 -2.883 1.00 95.12 87 LEU A C 1
ATOM 664 O O . LEU A 1 87 ? -5.452 -11.278 -2.355 1.00 95.12 87 LEU A O 1
ATOM 668 N N . ALA A 1 88 ? -6.576 -12.919 -3.394 1.00 96.25 88 ALA A N 1
ATOM 669 C CA . ALA A 1 88 ? -5.464 -13.868 -3.374 1.00 96.25 88 ALA A CA 1
ATOM 670 C C . ALA A 1 88 ? -4.264 -13.382 -4.209 1.00 96.25 88 ALA A C 1
ATOM 672 O O . ALA A 1 88 ? -3.125 -13.452 -3.751 1.00 96.25 88 ALA A O 1
ATOM 673 N N . GLU A 1 89 ? -4.513 -12.845 -5.410 1.00 96.75 89 GLU A N 1
ATOM 674 C CA . GLU A 1 89 ? -3.467 -12.270 -6.266 1.00 96.75 89 GLU A CA 1
ATOM 675 C C . GLU A 1 89 ? -2.831 -11.042 -5.601 1.00 96.75 89 GLU A C 1
ATOM 677 O O . GLU A 1 89 ? -1.608 -10.956 -5.519 1.00 96.75 89 GLU A O 1
ATOM 682 N N . ARG A 1 90 ? -3.648 -10.128 -5.061 1.00 96.31 90 ARG A N 1
ATOM 683 C CA . ARG A 1 90 ? -3.177 -8.933 -4.343 1.00 96.31 90 ARG A CA 1
ATOM 684 C C . ARG A 1 90 ? -2.300 -9.295 -3.155 1.00 96.31 90 ARG A C 1
ATOM 686 O O . ARG A 1 90 ? -1.234 -8.715 -3.011 1.00 96.31 90 ARG A O 1
ATOM 693 N N . LEU A 1 91 ? -2.728 -10.243 -2.321 1.00 97.06 91 LEU A N 1
ATOM 694 C CA . LEU A 1 91 ? -1.942 -10.684 -1.169 1.00 97.06 91 LEU A CA 1
ATOM 695 C C . LEU A 1 91 ? -0.579 -11.220 -1.598 1.00 97.06 91 LEU A C 1
ATOM 697 O O . LEU A 1 91 ? 0.421 -10.824 -1.012 1.00 97.06 91 LEU A O 1
ATOM 701 N N . ASN A 1 92 ? -0.533 -12.053 -2.640 1.00 97.50 92 ASN A N 1
ATOM 702 C CA . ASN A 1 92 ? 0.725 -12.585 -3.156 1.00 97.50 92 ASN A CA 1
ATOM 703 C C . ASN A 1 92 ? 1.656 -11.461 -3.648 1.00 97.50 92 ASN A C 1
ATOM 705 O O . ASN A 1 92 ? 2.806 -11.377 -3.228 1.00 97.50 92 ASN A O 1
ATOM 709 N N . LEU A 1 93 ? 1.136 -10.535 -4.464 1.00 97.62 93 LEU A N 1
ATOM 710 C CA . LEU A 1 93 ? 1.894 -9.373 -4.949 1.00 97.62 93 LEU A CA 1
ATOM 711 C C . LEU A 1 93 ? 2.448 -8.528 -3.795 1.00 97.62 93 LEU A C 1
ATOM 713 O O . LEU A 1 93 ? 3.616 -8.152 -3.801 1.00 97.62 93 LEU A O 1
ATOM 717 N N . LEU A 1 94 ? 1.619 -8.242 -2.789 1.00 97.19 94 LEU A N 1
ATOM 718 C CA . LEU A 1 94 ? 2.011 -7.421 -1.647 1.00 97.19 94 LEU A CA 1
ATOM 719 C C . LEU A 1 94 ? 3.027 -8.132 -0.752 1.00 97.19 94 LEU A C 1
ATOM 721 O O . LEU A 1 94 ? 3.953 -7.486 -0.267 1.00 97.19 94 LEU A O 1
ATOM 725 N N . GLN A 1 95 ? 2.893 -9.441 -0.547 1.00 97.31 95 GLN A N 1
ATOM 726 C CA . GLN A 1 95 ? 3.853 -10.237 0.218 1.00 97.31 95 GLN A CA 1
ATOM 727 C C . GLN A 1 95 ? 5.225 -10.256 -0.459 1.00 97.31 95 GLN A C 1
ATOM 729 O O . GLN A 1 95 ? 6.224 -9.959 0.196 1.00 97.31 95 GLN A O 1
ATOM 734 N N . GLU A 1 96 ? 5.275 -10.511 -1.767 1.00 95.69 96 GLU A N 1
ATOM 735 C CA . GLU A 1 96 ? 6.525 -10.473 -2.533 1.00 95.69 96 GLU A CA 1
ATOM 736 C C . GLU A 1 96 ? 7.134 -9.062 -2.553 1.00 95.69 96 GLU A C 1
ATOM 738 O O . GLU A 1 96 ? 8.327 -8.896 -2.292 1.00 95.69 96 GLU A O 1
ATOM 743 N N . ALA A 1 97 ? 6.320 -8.019 -2.749 1.00 95.81 97 ALA A N 1
ATOM 744 C CA . ALA A 1 97 ? 6.786 -6.634 -2.718 1.00 95.81 97 ALA A CA 1
ATOM 745 C C . ALA A 1 97 ? 7.385 -6.236 -1.358 1.00 95.81 97 ALA A C 1
ATOM 747 O O . ALA A 1 97 ? 8.408 -5.544 -1.326 1.00 95.81 97 ALA A O 1
ATOM 748 N N . ASN A 1 98 ? 6.768 -6.669 -0.251 1.00 95.25 98 ASN A N 1
ATOM 749 C CA . ASN A 1 98 ? 7.278 -6.455 1.106 1.00 95.25 98 ASN A CA 1
ATOM 750 C C . ASN A 1 98 ? 8.582 -7.223 1.331 1.00 95.25 98 ASN A C 1
ATOM 752 O O . ASN A 1 98 ? 9.554 -6.637 1.802 1.00 95.25 98 ASN A O 1
ATOM 756 N N . LYS A 1 99 ? 8.630 -8.502 0.945 1.00 94.88 99 LYS A N 1
ATOM 757 C CA . LYS A 1 99 ? 9.820 -9.347 1.079 1.00 94.88 99 LYS A CA 1
ATOM 758 C C . LYS A 1 99 ? 11.017 -8.756 0.337 1.00 94.88 99 LYS A C 1
ATOM 760 O O . LYS A 1 99 ? 12.073 -8.565 0.934 1.00 94.88 99 LYS A O 1
ATOM 765 N N . ILE A 1 100 ? 10.836 -8.369 -0.927 1.00 93.62 100 ILE A N 1
ATOM 766 C CA . ILE A 1 100 ? 11.891 -7.726 -1.719 1.00 93.62 100 ILE A CA 1
ATOM 767 C C . ILE A 1 100 ? 12.419 -6.471 -1.004 1.00 93.62 100 ILE A C 1
ATOM 769 O O . ILE A 1 100 ? 1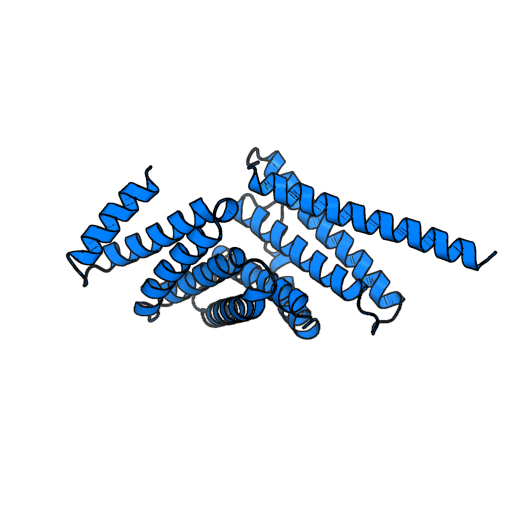3.627 -6.284 -0.893 1.00 93.62 100 ILE A O 1
ATOM 773 N N . ARG A 1 101 ? 11.534 -5.628 -0.459 1.00 91.56 101 ARG A N 1
ATOM 774 C CA . ARG A 1 101 ? 11.917 -4.406 0.277 1.00 91.56 101 ARG A CA 1
ATOM 775 C C . ARG A 1 101 ? 12.497 -4.673 1.669 1.00 91.56 101 ARG A C 1
ATOM 777 O O . ARG A 1 101 ? 13.062 -3.779 2.285 1.00 91.56 101 ARG A O 1
ATOM 784 N N . GLN A 1 102 ? 12.371 -5.865 2.218 1.00 91.19 102 GLN A N 1
ATOM 785 C CA . GLN A 1 102 ? 13.098 -6.211 3.439 1.00 91.19 102 GLN A CA 1
ATOM 786 C C . GLN A 1 102 ? 14.518 -6.674 3.113 1.00 91.19 102 GLN A C 1
ATOM 788 O O . GLN A 1 102 ? 15.452 -6.378 3.852 1.00 91.19 102 GLN A O 1
ATOM 793 N N . GLU A 1 103 ? 14.688 -7.356 1.981 1.00 91.94 103 GLU A N 1
ATOM 794 C CA . GLU A 1 103 ? 15.969 -7.916 1.547 1.00 91.94 103 GLU A CA 1
ATOM 795 C C . GLU A 1 103 ? 16.923 -6.873 0.939 1.00 91.94 103 GLU A C 1
ATOM 797 O O . GLU A 1 103 ? 18.138 -7.060 0.984 1.00 91.94 103 GLU A O 1
ATOM 802 N N . LEU A 1 104 ? 16.403 -5.768 0.396 1.00 89.75 104 LEU A N 1
ATOM 803 C CA . LEU A 1 104 ? 17.181 -4.683 -0.222 1.00 89.75 104 LEU A CA 1
ATOM 804 C C . LEU A 1 104 ? 17.854 -3.764 0.821 1.00 89.75 104 LEU A C 1
ATOM 806 O O . LEU A 1 104 ? 17.590 -2.565 0.904 1.00 89.75 104 LEU A O 1
ATOM 810 N N . THR A 1 105 ? 18.752 -4.331 1.627 1.00 80.81 105 THR A N 1
ATOM 811 C CA . THR A 1 105 ? 19.448 -3.636 2.729 1.00 80.81 105 THR A CA 1
ATOM 812 C C . THR A 1 105 ? 20.461 -2.583 2.267 1.00 80.81 105 THR A C 1
ATOM 814 O O . THR A 1 105 ? 20.816 -1.693 3.039 1.00 80.81 105 THR A O 1
ATOM 817 N N . SER A 1 106 ? 20.898 -2.649 1.006 1.00 82.62 106 SER A N 1
ATOM 818 C CA . SER A 1 106 ? 21.777 -1.669 0.358 1.00 82.62 106 SER A CA 1
ATOM 819 C C . SER A 1 106 ? 21.103 -0.300 0.173 1.00 82.62 106 SER A C 1
ATOM 821 O O . SER A 1 106 ? 21.777 0.732 0.133 1.00 82.62 106 SER A O 1
ATOM 823 N N . LEU A 1 107 ? 19.767 -0.263 0.115 1.00 82.56 107 LEU A N 1
ATOM 824 C CA . LEU A 1 107 ? 18.978 0.951 -0.059 1.00 82.56 107 LEU A CA 1
ATOM 825 C C . LEU A 1 107 ? 18.535 1.495 1.306 1.00 82.56 107 LEU A C 1
ATOM 827 O O . LEU A 1 107 ? 17.725 0.897 2.005 1.00 82.56 107 LEU A O 1
ATOM 831 N N . THR A 1 108 ? 19.050 2.663 1.697 1.00 81.62 108 THR A N 1
ATOM 832 C CA . THR A 1 108 ? 18.880 3.190 3.070 1.00 81.62 108 THR A CA 1
ATOM 833 C C . THR A 1 108 ? 18.379 4.638 3.136 1.00 81.62 108 THR A C 1
ATOM 835 O O . THR A 1 108 ? 18.358 5.250 4.204 1.00 81.62 108 THR A O 1
ATOM 838 N N . GLY A 1 109 ? 17.940 5.213 2.012 1.00 88.25 109 GLY A N 1
ATOM 839 C CA . GLY A 1 109 ? 17.464 6.601 1.942 1.00 88.25 109 GLY A CA 1
ATOM 840 C C . GLY A 1 109 ? 16.014 6.810 2.421 1.00 88.25 109 GLY A C 1
ATOM 841 O O . GLY A 1 109 ? 15.227 5.861 2.443 1.00 88.25 109 GLY A O 1
ATOM 842 N N . PRO A 1 110 ? 15.603 8.059 2.724 1.00 88.62 110 PRO A N 1
ATOM 843 C CA . P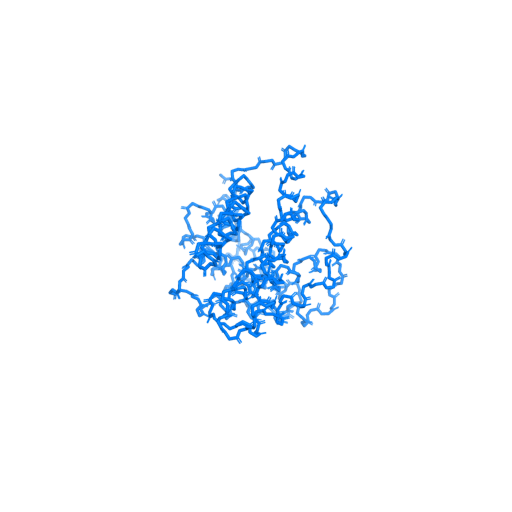RO A 1 110 ? 14.226 8.377 3.124 1.00 88.62 110 PRO A CA 1
ATOM 844 C C . PRO A 1 110 ? 13.175 7.947 2.092 1.00 88.62 110 PRO A C 1
ATOM 846 O O . PRO A 1 110 ? 12.119 7.444 2.458 1.00 88.62 110 PRO A O 1
ATOM 849 N N . THR A 1 111 ? 13.475 8.074 0.795 1.00 87.25 111 THR A N 1
ATOM 850 C CA . THR A 1 111 ? 12.584 7.608 -0.283 1.00 87.25 111 THR A CA 1
ATOM 851 C C . THR A 1 111 ? 12.339 6.106 -0.191 1.00 87.25 111 THR A C 1
ATOM 853 O O . THR A 1 111 ? 11.208 5.653 -0.322 1.00 87.25 111 THR A O 1
ATOM 856 N N . TYR A 1 112 ? 13.388 5.329 0.083 1.00 88.69 112 TYR A N 1
ATOM 857 C CA . TYR A 1 112 ? 13.278 3.886 0.237 1.00 88.69 112 TYR A CA 1
ATOM 858 C C . TYR A 1 112 ? 12.432 3.508 1.458 1.00 88.69 112 TYR A C 1
ATOM 860 O O . TYR A 1 112 ? 11.511 2.699 1.351 1.00 88.69 112 TYR A O 1
ATOM 868 N N . ARG A 1 113 ? 12.701 4.144 2.605 1.00 91.12 113 ARG A N 1
ATOM 869 C CA . ARG A 1 113 ? 11.937 3.922 3.838 1.00 91.12 113 ARG A CA 1
ATOM 870 C C . ARG A 1 113 ? 10.464 4.307 3.684 1.00 91.12 113 ARG A C 1
ATOM 872 O O . ARG A 1 113 ? 9.607 3.571 4.159 1.00 91.12 113 ARG A O 1
ATOM 879 N N . LEU A 1 114 ? 10.149 5.387 2.963 1.00 90.81 114 LEU A N 1
ATOM 880 C CA . LEU A 1 114 ? 8.763 5.771 2.674 1.00 90.81 114 LEU A CA 1
ATOM 881 C C . LEU A 1 114 ? 8.026 4.679 1.885 1.00 90.81 114 LEU A C 1
ATOM 883 O O . LEU A 1 114 ? 6.881 4.363 2.198 1.00 90.81 114 LEU A O 1
ATOM 887 N N . LEU A 1 115 ? 8.679 4.087 0.882 1.00 90.44 115 LEU A N 1
ATOM 888 C CA . LEU A 1 115 ? 8.097 2.994 0.099 1.00 90.44 115 LEU A CA 1
ATOM 889 C C . LEU A 1 115 ? 7.921 1.723 0.934 1.00 90.44 115 LEU A C 1
ATOM 891 O O . LEU A 1 115 ? 6.890 1.067 0.828 1.00 90.44 115 LEU A O 1
ATOM 895 N N . LEU A 1 116 ? 8.882 1.404 1.805 1.00 92.75 116 LEU A N 1
ATOM 896 C CA . LEU A 1 116 ? 8.771 0.277 2.732 1.00 92.75 116 LEU A CA 1
ATOM 897 C C . LEU A 1 116 ? 7.558 0.430 3.668 1.00 92.75 116 LEU A C 1
ATOM 899 O O . LEU A 1 116 ? 6.803 -0.517 3.866 1.00 92.75 116 LEU A O 1
ATOM 903 N N . VAL A 1 117 ? 7.318 1.638 4.182 1.00 94.12 117 VAL A N 1
ATOM 904 C CA . VAL A 1 117 ? 6.126 1.950 4.986 1.00 94.12 117 VAL A CA 1
ATOM 905 C C . VAL A 1 117 ? 4.842 1.743 4.188 1.00 94.12 117 VAL A C 1
ATOM 907 O O . VAL A 1 117 ? 3.916 1.103 4.677 1.00 94.12 117 VAL A O 1
ATOM 910 N N . GLN A 1 118 ? 4.795 2.214 2.939 1.00 93.94 118 GLN A N 1
ATOM 911 C CA . GLN A 1 118 ? 3.640 2.000 2.062 1.00 93.94 118 GLN A CA 1
ATOM 912 C C . GLN A 1 118 ? 3.387 0.510 1.791 1.00 93.94 118 GLN A C 1
ATOM 914 O O . GLN A 1 118 ? 2.227 0.088 1.792 1.00 93.94 118 GLN A O 1
ATOM 919 N N . CYS A 1 119 ? 4.442 -0.296 1.612 1.00 94.69 119 CYS A N 1
ATOM 920 C CA . CYS A 1 119 ? 4.330 -1.751 1.491 1.00 94.69 119 CYS A CA 1
ATOM 921 C C . CYS A 1 119 ? 3.648 -2.368 2.718 1.00 94.69 119 CYS A C 1
ATOM 923 O O . CYS A 1 119 ? 2.714 -3.160 2.559 1.00 94.69 119 CYS A O 1
ATOM 925 N N . TYR A 1 120 ? 4.073 -1.978 3.923 1.00 97.12 120 TYR A N 1
ATOM 926 C CA . TYR A 1 120 ? 3.514 -2.491 5.172 1.00 97.12 120 TYR A CA 1
ATOM 927 C C . TYR A 1 120 ? 2.047 -2.114 5.367 1.00 97.12 120 TYR A C 1
ATOM 929 O O . TYR A 1 120 ? 1.229 -2.986 5.663 1.00 97.12 120 TYR A O 1
ATOM 937 N N . CYS A 1 121 ? 1.692 -0.844 5.155 1.00 97.06 121 CYS A N 1
ATOM 938 C CA . CYS A 1 121 ? 0.307 -0.380 5.273 1.00 97.06 121 CYS A CA 1
ATOM 939 C C . CYS A 1 121 ? -0.603 -1.102 4.265 1.00 97.06 121 CYS A C 1
ATOM 941 O O . CYS A 1 121 ? -1.640 -1.654 4.622 1.00 97.06 121 CYS A O 1
ATOM 943 N N . THR A 1 122 ? -0.178 -1.189 3.002 1.00 95.81 122 THR A N 1
ATOM 944 C CA . THR A 1 122 ? -0.993 -1.819 1.950 1.00 95.81 122 THR A CA 1
ATOM 945 C C . THR A 1 122 ? -1.180 -3.320 2.197 1.00 95.81 122 THR A C 1
ATOM 947 O O . THR A 1 122 ? -2.265 -3.856 1.964 1.00 95.81 122 THR A O 1
ATOM 950 N N . LEU A 1 123 ? -0.146 -4.010 2.698 1.00 97.31 123 LEU A N 1
ATOM 951 C CA . LEU A 1 123 ? -0.257 -5.414 3.095 1.00 97.31 123 LEU A CA 1
ATOM 952 C C . LEU A 1 123 ? -1.200 -5.587 4.291 1.00 97.31 123 LEU A C 1
ATOM 954 O O . LEU A 1 123 ? -2.053 -6.469 4.250 1.00 97.31 123 LEU A O 1
ATOM 958 N N . SER A 1 124 ? -1.108 -4.713 5.299 1.00 97.69 124 SER A N 1
ATOM 959 C CA . SER A 1 124 ? -2.029 -4.701 6.441 1.00 97.69 124 SER A CA 1
ATOM 960 C C . SER A 1 124 ? -3.491 -4.592 5.997 1.00 97.69 124 SER A C 1
ATOM 962 O O . SER A 1 124 ? -4.333 -5.378 6.439 1.00 97.69 124 SER A O 1
ATOM 964 N N . ASP A 1 125 ? -3.799 -3.683 5.069 1.00 95.38 125 ASP A N 1
ATOM 965 C CA . ASP A 1 125 ? -5.156 -3.531 4.534 1.00 95.38 125 ASP A CA 1
ATOM 966 C C . ASP A 1 125 ? -5.647 -4.800 3.831 1.00 95.38 125 ASP A C 1
ATOM 968 O O . ASP A 1 125 ? -6.758 -5.268 4.096 1.00 95.38 125 ASP A O 1
ATOM 972 N N . ALA A 1 126 ? -4.817 -5.396 2.972 1.00 95.69 126 ALA A N 1
ATOM 973 C CA . ALA A 1 126 ? -5.175 -6.621 2.260 1.00 95.69 126 ALA A CA 1
ATOM 974 C C . ALA A 1 126 ? -5.352 -7.818 3.211 1.00 95.69 126 ALA A C 1
ATOM 976 O O . ALA A 1 126 ? -6.265 -8.628 3.039 1.00 95.69 126 ALA A O 1
ATOM 977 N N . GLU A 1 127 ? -4.517 -7.934 4.243 1.00 97.06 127 GLU A N 1
ATOM 978 C CA . GLU A 1 127 ? -4.635 -8.981 5.261 1.00 97.06 127 GLU A CA 1
ATOM 979 C C . GLU A 1 127 ? -5.886 -8.793 6.126 1.00 97.06 127 GLU A C 1
ATOM 981 O O . GLU A 1 127 ? -6.563 -9.773 6.449 1.00 97.06 127 GLU A O 1
ATOM 986 N N . SER A 1 128 ? -6.238 -7.544 6.441 1.00 95.56 128 SER A N 1
ATOM 987 C CA . SER A 1 128 ? -7.473 -7.182 7.141 1.00 95.56 128 SER A CA 1
ATOM 988 C C . SER A 1 128 ? -8.717 -7.518 6.308 1.00 95.56 128 SER A C 1
ATOM 990 O O . SER A 1 128 ? -9.667 -8.120 6.825 1.00 95.56 128 SER A O 1
ATOM 992 N N . GLU A 1 129 ? -8.693 -7.223 5.001 1.00 93.50 129 GLU A N 1
ATOM 993 C CA . GLU A 1 129 ? -9.748 -7.592 4.043 1.00 93.50 129 GLU A CA 1
ATOM 994 C C . GLU A 1 129 ? -9.920 -9.117 3.950 1.00 93.50 129 GLU A C 1
ATOM 996 O O . GLU A 1 129 ? -11.046 -9.620 3.902 1.00 93.50 129 GLU A O 1
ATOM 1001 N N . ALA A 1 130 ? -8.815 -9.863 4.016 1.00 94.25 130 ALA A N 1
ATOM 1002 C CA . ALA A 1 130 ? -8.809 -11.324 4.060 1.00 94.25 130 ALA A CA 1
ATOM 1003 C C . ALA A 1 130 ? -9.233 -11.920 5.411 1.00 94.25 130 ALA A C 1
ATOM 1005 O O . ALA A 1 130 ? -9.321 -13.139 5.536 1.00 94.25 130 ALA A O 1
ATOM 1006 N N . GLY A 1 131 ? -9.502 -11.088 6.423 1.00 93.50 131 GLY A N 1
ATOM 1007 C CA . GLY A 1 131 ? -9.876 -11.530 7.768 1.00 93.50 131 GLY A CA 1
ATOM 1008 C C . GLY A 1 131 ? -8.702 -12.024 8.619 1.00 93.50 131 GLY A C 1
ATOM 1009 O O . GLY A 1 131 ? -8.912 -12.490 9.736 1.00 93.50 131 GLY A O 1
ATOM 1010 N N . ASN A 1 132 ? -7.465 -11.883 8.142 1.00 95.56 132 ASN A N 1
ATOM 1011 C CA . ASN A 1 132 ? -6.255 -12.314 8.836 1.00 95.56 132 ASN A CA 1
ATOM 1012 C C . ASN A 1 132 ? -5.746 -11.219 9.785 1.00 95.56 132 ASN A C 1
ATOM 1014 O O . ASN A 1 132 ? -4.638 -10.707 9.621 1.00 95.56 132 ASN A O 1
ATOM 1018 N N . LEU A 1 133 ? -6.542 -10.862 10.801 1.00 95.50 133 LEU A N 1
ATOM 1019 C CA . LEU A 1 133 ? -6.248 -9.720 11.682 1.00 95.50 133 LEU A CA 1
ATOM 1020 C C . LEU A 1 133 ? -4.900 -9.815 12.404 1.00 95.50 133 LEU A C 1
ATOM 1022 O O . LEU A 1 133 ? -4.263 -8.793 12.641 1.00 95.50 133 LEU A O 1
ATOM 1026 N N . ALA A 1 134 ? -4.445 -11.024 12.739 1.00 96.00 134 ALA A N 1
ATOM 1027 C CA . ALA A 1 134 ? -3.137 -11.225 13.358 1.00 96.00 134 ALA A CA 1
ATOM 1028 C C . ALA A 1 134 ? -1.987 -10.792 12.433 1.00 96.00 134 ALA A C 1
ATOM 1030 O O . ALA A 1 134 ? -1.074 -10.098 12.877 1.00 96.00 134 ALA A O 1
ATOM 1031 N N . ARG A 1 135 ? -2.060 -11.154 11.145 1.00 97.38 135 ARG A N 1
ATOM 1032 C CA . ARG A 1 135 ? -1.055 -10.743 10.158 1.00 97.38 135 ARG A CA 1
ATOM 1033 C C . ARG A 1 135 ? -1.165 -9.257 9.841 1.00 97.38 135 ARG A C 1
ATOM 1035 O O . ARG A 1 135 ? -0.158 -8.564 9.902 1.00 97.38 135 ARG A O 1
ATOM 1042 N N . ALA A 1 136 ? -2.389 -8.751 9.677 1.00 97.94 136 ALA A N 1
ATOM 1043 C CA . ALA A 1 136 ? -2.618 -7.328 9.449 1.00 97.94 136 ALA A CA 1
ATOM 1044 C C . ALA A 1 136 ? -1.984 -6.463 10.554 1.00 97.94 136 ALA A C 1
ATOM 1046 O O . ALA A 1 136 ? -1.246 -5.526 10.266 1.00 97.94 136 ALA A O 1
ATOM 1047 N N . LYS A 1 137 ? -2.166 -6.848 11.828 1.00 97.50 137 LYS A N 1
ATOM 1048 C CA . LYS A 1 137 ? -1.494 -6.217 12.978 1.00 97.50 137 LYS A CA 1
ATOM 1049 C C . LYS A 1 137 ? 0.028 -6.290 12.894 1.00 97.50 137 LYS A C 1
ATOM 1051 O O . LYS A 1 137 ? 0.696 -5.307 13.192 1.00 97.50 137 LYS A O 1
ATOM 1056 N N . GLN A 1 138 ? 0.592 -7.430 12.504 1.00 97.81 138 GLN A N 1
ATOM 1057 C CA . GLN A 1 138 ? 2.040 -7.579 12.342 1.00 97.81 138 GLN A CA 1
ATOM 1058 C C . GLN A 1 138 ? 2.589 -6.639 11.255 1.00 97.81 138 GLN A C 1
ATOM 1060 O O . GLN A 1 138 ? 3.596 -5.960 11.477 1.00 97.81 138 GLN A O 1
ATOM 1065 N N . SER A 1 139 ? 1.906 -6.560 10.114 1.00 97.81 139 SER A N 1
ATOM 1066 C CA . SER A 1 139 ? 2.252 -5.668 9.007 1.00 97.81 139 SER A CA 1
ATOM 1067 C C . SER A 1 139 ? 2.147 -4.198 9.433 1.00 97.81 139 SER A C 1
ATOM 1069 O O . SER A 1 139 ? 3.109 -3.446 9.293 1.00 97.81 139 SER A O 1
ATOM 1071 N N . ALA A 1 140 ? 1.045 -3.804 10.077 1.00 97.69 140 ALA A N 1
ATOM 1072 C CA . ALA A 1 140 ? 0.849 -2.461 10.625 1.00 97.69 140 ALA A CA 1
ATOM 1073 C C . ALA A 1 140 ? 1.917 -2.074 11.664 1.00 97.69 140 ALA A C 1
ATOM 1075 O O . ALA A 1 140 ? 2.491 -0.986 11.602 1.00 97.69 140 ALA A O 1
ATOM 1076 N N . ASN A 1 141 ? 2.257 -2.985 12.579 1.00 97.50 141 ASN A N 1
ATOM 1077 C CA . ASN A 1 141 ? 3.308 -2.764 13.574 1.00 97.50 141 ASN A CA 1
ATOM 1078 C C . ASN A 1 141 ? 4.684 -2.555 12.933 1.00 97.50 141 ASN A C 1
ATOM 1080 O O . ASN A 1 141 ? 5.495 -1.800 13.464 1.00 97.50 141 ASN A O 1
ATOM 1084 N N . SER A 1 142 ? 4.936 -3.173 11.777 1.00 96.38 142 SER A N 1
ATOM 1085 C CA . SER A 1 142 ? 6.180 -2.973 11.024 1.00 96.38 142 SER A CA 1
ATOM 1086 C C . SER A 1 142 ? 6.275 -1.568 10.411 1.00 96.38 142 SER A C 1
ATOM 1088 O O . SER A 1 142 ? 7.379 -1.072 10.202 1.00 96.38 142 SER A O 1
ATOM 1090 N N . ALA A 1 143 ? 5.144 -0.887 10.180 1.00 95.75 143 ALA A N 1
ATOM 1091 C CA . ALA A 1 143 ? 5.104 0.502 9.712 1.00 95.75 143 ALA A CA 1
ATOM 1092 C C . ALA A 1 143 ? 5.315 1.538 10.835 1.00 95.75 143 ALA A C 1
ATOM 1094 O O . ALA A 1 143 ? 5.855 2.617 10.582 1.00 95.75 143 ALA A O 1
ATOM 1095 N N . LEU A 1 144 ? 4.917 1.224 12.076 1.00 94.75 144 LEU A N 1
ATOM 1096 C CA . LEU A 1 144 ? 4.886 2.178 13.196 1.00 94.75 144 LEU A CA 1
ATOM 1097 C C . LEU A 1 144 ? 6.202 2.939 13.455 1.00 94.75 144 LEU A C 1
ATOM 1099 O O . LEU A 1 144 ? 6.131 4.161 13.630 1.00 94.75 144 LEU A O 1
ATOM 1103 N N . PRO A 1 145 ? 7.393 2.300 13.461 1.00 92.12 145 PRO A N 1
ATOM 1104 C CA . PRO A 1 145 ? 8.646 2.994 13.779 1.00 92.12 145 PRO A CA 1
ATOM 1105 C C . PRO A 1 145 ? 8.949 4.174 12.844 1.00 92.12 145 PRO A C 1
ATOM 1107 O O . PRO A 1 145 ? 9.559 5.165 13.251 1.00 92.12 145 PRO A O 1
ATOM 1110 N N . PHE A 1 146 ? 8.471 4.103 11.601 1.00 90.88 146 PHE A N 1
ATOM 1111 C CA . PHE A 1 146 ? 8.761 5.083 10.561 1.00 90.88 146 PHE A CA 1
ATOM 1112 C C . PHE A 1 146 ? 7.854 6.320 10.599 1.00 90.88 146 PHE A C 1
ATOM 1114 O O . PHE A 1 146 ? 8.196 7.347 10.014 1.00 90.88 146 PHE A O 1
ATOM 1121 N N . PHE A 1 147 ? 6.719 6.288 11.308 1.00 90.56 147 PHE A N 1
ATOM 1122 C CA . PHE A 1 147 ? 5.849 7.470 11.422 1.00 90.56 147 PHE A CA 1
ATOM 1123 C C . PHE A 1 147 ? 6.473 8.609 12.241 1.00 90.56 147 PHE A C 1
ATOM 1125 O O . PHE A 1 147 ? 5.976 9.733 12.214 1.00 90.56 147 PHE A O 1
ATOM 1132 N N . SER A 1 148 ? 7.572 8.343 12.952 1.00 89.44 148 SER A N 1
ATOM 1133 C CA . SER A 1 148 ? 8.386 9.390 13.578 1.00 89.44 148 SER A CA 1
ATOM 1134 C C . SER A 1 148 ? 9.217 10.184 12.555 1.00 89.44 148 SER A C 1
ATOM 1136 O O . SER A 1 148 ? 9.451 11.380 12.755 1.00 89.44 148 SER A O 1
ATOM 1138 N N . GLU A 1 149 ? 9.606 9.541 11.448 1.00 89.62 149 GLU A N 1
ATOM 1139 C CA . GLU A 1 149 ? 10.408 10.104 10.355 1.00 89.62 149 GLU A CA 1
ATOM 1140 C C . GLU A 1 149 ? 9.541 10.879 9.355 1.00 89.62 149 GLU A C 1
ATOM 1142 O O . GLU A 1 149 ? 9.902 11.977 8.928 1.00 89.62 149 GLU A O 1
ATOM 1147 N N . PHE A 1 150 ? 8.373 10.338 9.002 1.00 90.44 150 PHE A N 1
ATOM 1148 C CA . PHE A 1 150 ? 7.491 10.919 7.991 1.00 90.44 150 PHE A CA 1
ATOM 1149 C C . PHE A 1 150 ? 6.308 11.647 8.631 1.00 90.44 150 PHE A C 1
ATOM 1151 O O . PHE A 1 150 ? 5.442 11.034 9.251 1.00 90.44 150 PHE A O 1
ATOM 1158 N N . LYS A 1 151 ? 6.262 12.972 8.455 1.00 87.31 151 LYS A N 1
ATOM 1159 C CA . LYS A 1 151 ? 5.249 13.857 9.052 1.00 87.31 151 LYS A CA 1
ATOM 1160 C C . LYS A 1 151 ? 4.472 14.619 7.985 1.00 87.31 151 LYS A C 1
ATOM 1162 O O . LYS A 1 151 ? 5.000 14.913 6.912 1.00 87.31 151 LYS A O 1
ATOM 1167 N N . THR A 1 152 ? 3.252 15.028 8.325 1.00 90.56 152 THR A N 1
ATOM 1168 C CA . THR A 1 152 ? 2.397 15.882 7.479 1.00 90.56 152 THR A CA 1
ATOM 1169 C C . THR A 1 152 ? 3.030 17.247 7.187 1.00 90.56 152 THR A C 1
ATOM 1171 O O . THR A 1 152 ? 2.799 17.830 6.135 1.00 90.56 152 THR A O 1
ATOM 1174 N N . THR A 1 153 ? 3.923 17.729 8.055 1.00 89.88 153 THR A N 1
ATOM 1175 C CA . THR A 1 153 ? 4.678 18.978 7.865 1.00 89.88 153 THR A CA 1
ATOM 1176 C C . THR A 1 153 ? 5.876 18.855 6.918 1.00 89.88 153 THR A C 1
ATOM 1178 O O . THR A 1 153 ? 6.539 19.856 6.653 1.00 89.88 153 THR A O 1
ATOM 1181 N N . SER A 1 154 ? 6.171 17.661 6.387 1.00 91.38 154 SER A N 1
ATOM 1182 C CA . SER A 1 154 ? 7.257 17.467 5.417 1.00 91.38 154 SER A CA 1
ATOM 1183 C C . SER A 1 154 ? 7.066 18.376 4.200 1.00 91.38 154 SER A C 1
ATOM 1185 O O . SER A 1 154 ? 5.946 18.437 3.696 1.00 91.38 154 SER A O 1
ATOM 1187 N N . PRO A 1 155 ? 8.112 19.035 3.664 1.00 91.31 155 PRO A N 1
ATOM 1188 C CA . PRO A 1 155 ? 7.996 19.827 2.437 1.00 91.31 155 PRO A CA 1
ATOM 1189 C C . PRO A 1 155 ? 7.704 18.963 1.198 1.00 91.31 155 PRO A C 1
ATOM 1191 O O . PRO A 1 155 ? 7.200 19.467 0.197 1.00 91.31 155 PRO A O 1
ATOM 1194 N N . SER A 1 156 ? 7.977 17.655 1.257 1.00 91.94 156 SER A N 1
ATOM 1195 C CA . SER A 1 156 ? 7.711 16.726 0.157 1.00 91.94 156 SER A CA 1
ATOM 1196 C C . SER A 1 156 ? 6.245 16.309 0.135 1.00 91.94 156 SER A C 1
ATOM 1198 O O . SER A 1 156 ? 5.780 15.616 1.042 1.00 91.94 156 SER A O 1
ATOM 1200 N N . LEU A 1 157 ? 5.528 16.669 -0.933 1.00 91.00 157 LEU A N 1
ATOM 1201 C CA . LEU A 1 157 ? 4.154 16.216 -1.151 1.00 91.00 157 LEU A CA 1
ATOM 1202 C C . LEU A 1 157 ? 4.080 14.685 -1.144 1.00 91.00 157 LEU A C 1
ATOM 1204 O O . LEU A 1 157 ? 3.278 14.130 -0.402 1.00 91.00 157 LEU A O 1
ATOM 1208 N N . SER A 1 158 ? 4.977 13.978 -1.835 1.00 89.56 158 SER A N 1
ATOM 1209 C CA . SER A 1 158 ? 4.997 12.506 -1.849 1.00 89.56 158 SER A CA 1
ATOM 1210 C C . SER A 1 158 ? 5.028 11.884 -0.447 1.00 89.56 158 SER A C 1
ATOM 1212 O O . SER A 1 158 ? 4.376 10.865 -0.220 1.00 89.56 158 SER A O 1
ATOM 1214 N N . VAL A 1 159 ? 5.727 12.517 0.504 1.00 93.69 159 VAL A N 1
ATOM 1215 C CA . VAL A 1 159 ? 5.707 12.104 1.916 1.00 93.69 159 VAL A CA 1
ATOM 1216 C C . VAL A 1 159 ? 4.327 12.336 2.525 1.00 93.69 159 VAL A C 1
ATOM 1218 O O . VAL A 1 159 ? 3.779 11.405 3.106 1.00 93.69 159 VAL A O 1
ATOM 1221 N N . VAL A 1 160 ? 3.744 13.529 2.357 1.00 94.50 160 VAL A N 1
ATOM 1222 C CA . VAL A 1 160 ? 2.408 13.874 2.880 1.00 94.50 160 VAL A CA 1
ATOM 1223 C C . VAL A 1 160 ? 1.336 12.900 2.379 1.00 94.50 160 VAL A C 1
ATOM 1225 O O . VAL A 1 160 ? 0.593 12.349 3.188 1.00 94.50 160 VAL A O 1
ATOM 1228 N N . ARG A 1 161 ? 1.294 12.607 1.072 1.00 92.88 161 ARG A N 1
ATOM 1229 C CA . ARG A 1 161 ? 0.362 11.608 0.514 1.00 92.88 161 ARG A CA 1
ATOM 1230 C C . ARG A 1 161 ? 0.642 10.208 1.044 1.00 92.88 161 ARG A C 1
ATOM 1232 O O . ARG A 1 161 ? -0.293 9.502 1.408 1.00 92.88 161 ARG A O 1
ATOM 1239 N N . GLY A 1 162 ? 1.912 9.807 1.102 1.00 93.00 162 GLY A N 1
ATOM 1240 C CA . GLY A 1 162 ? 2.305 8.494 1.610 1.00 93.00 162 GLY A CA 1
ATOM 1241 C C . GLY A 1 162 ? 1.837 8.255 3.047 1.00 93.00 162 GLY A C 1
ATOM 1242 O O . GLY A 1 162 ? 1.230 7.224 3.326 1.00 93.00 162 GLY A O 1
ATOM 1243 N N . VAL A 1 163 ? 2.057 9.222 3.945 1.00 94.31 163 VAL A N 1
ATOM 1244 C CA . VAL A 1 163 ? 1.603 9.102 5.339 1.00 94.31 163 VAL A CA 1
ATOM 1245 C C . VAL A 1 163 ? 0.092 9.222 5.472 1.00 94.31 163 VAL A C 1
ATOM 1247 O O . VAL A 1 163 ? -0.475 8.501 6.281 1.00 94.31 163 VAL A O 1
ATOM 1250 N N . GLY A 1 164 ? -0.573 10.053 4.662 1.00 95.44 164 GLY A N 1
ATOM 1251 C CA . GLY A 1 164 ? -2.034 10.167 4.659 1.00 95.44 164 GLY A CA 1
ATOM 1252 C C . GLY A 1 164 ? -2.724 8.836 4.354 1.00 95.44 164 GLY A C 1
ATOM 1253 O O . GLY A 1 164 ? -3.593 8.407 5.115 1.00 95.44 164 GLY A O 1
ATOM 1254 N N . LEU A 1 165 ? -2.273 8.142 3.303 1.00 94.81 165 LEU A N 1
ATOM 1255 C CA . LEU A 1 165 ? -2.761 6.805 2.942 1.00 94.81 165 LEU A CA 1
ATOM 1256 C C . LEU A 1 165 ? -2.456 5.770 4.033 1.00 94.81 165 LEU A C 1
ATOM 1258 O O . LEU A 1 165 ? -3.315 4.976 4.406 1.00 94.81 165 LEU A O 1
ATOM 1262 N N . CYS A 1 166 ? -1.249 5.803 4.595 1.00 96.50 166 CYS A N 1
ATOM 1263 C CA . CYS A 1 166 ? -0.878 4.895 5.674 1.00 96.50 166 CYS A CA 1
ATOM 1264 C C . CYS A 1 166 ? -1.680 5.124 6.959 1.00 96.50 166 CYS A C 1
ATOM 1266 O O . CYS A 1 166 ? -2.101 4.162 7.590 1.00 96.50 166 CYS A O 1
ATOM 1268 N N . TYR A 1 167 ? -1.936 6.373 7.348 1.00 97.44 167 TYR A N 1
ATOM 1269 C CA . TYR A 1 167 ? -2.794 6.675 8.491 1.00 97.44 167 TYR A CA 1
ATOM 1270 C C . TYR A 1 167 ? -4.223 6.175 8.270 1.00 97.44 167 TYR A C 1
ATOM 1272 O O . TYR A 1 167 ? -4.824 5.645 9.200 1.00 97.44 167 TYR A O 1
ATOM 1280 N N . GLU A 1 168 ? -4.750 6.263 7.047 1.00 97.00 168 GLU A N 1
ATOM 1281 C CA . GLU A 1 168 ? -6.045 5.659 6.731 1.00 97.00 16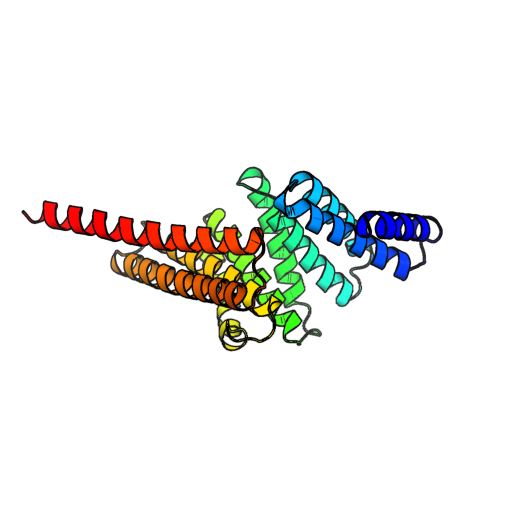8 GLU A CA 1
ATOM 1282 C C . GLU A 1 168 ? -6.018 4.136 6.923 1.00 97.00 168 GLU A C 1
ATOM 1284 O O . GLU A 1 168 ? -6.905 3.590 7.580 1.00 97.00 168 GLU A O 1
ATOM 1289 N N . SER A 1 169 ? -4.982 3.462 6.417 1.00 97.06 169 SER A N 1
ATOM 1290 C CA . SER A 1 169 ? -4.790 2.016 6.588 1.00 97.06 169 SER A CA 1
ATOM 1291 C C . SER A 1 169 ? -4.769 1.602 8.065 1.00 97.06 169 SER A C 1
ATOM 1293 O O . SER A 1 169 ? -5.503 0.699 8.478 1.00 97.06 169 SER A O 1
ATOM 1295 N N . MET A 1 170 ? -4.013 2.321 8.903 1.00 97.94 170 MET A N 1
ATOM 1296 C CA . MET A 1 170 ? -3.994 2.083 10.352 1.00 97.94 170 MET A CA 1
ATOM 1297 C C . MET A 1 170 ? -5.393 2.253 10.963 1.00 97.94 170 MET A C 1
ATOM 1299 O O . MET A 1 170 ? -5.846 1.414 11.742 1.00 97.94 170 MET A O 1
ATOM 1303 N N . GLY A 1 171 ? -6.122 3.299 10.562 1.00 97.31 171 GLY A N 1
ATOM 1304 C CA . GLY A 1 171 ? -7.495 3.530 11.007 1.00 97.31 171 GLY A CA 1
ATOM 1305 C C . GLY A 1 171 ? -8.465 2.430 10.567 1.00 97.31 171 GLY A C 1
ATOM 1306 O O . GLY A 1 171 ? -9.334 2.033 11.348 1.00 97.31 171 GLY A O 1
ATOM 1307 N N . ASN A 1 172 ? -8.298 1.901 9.350 1.00 96.12 172 ASN A N 1
ATOM 1308 C CA . ASN A 1 172 ? -9.083 0.796 8.798 1.00 96.12 172 ASN A CA 1
ATOM 1309 C C . ASN A 1 172 ? -8.866 -0.502 9.578 1.00 96.12 172 ASN A C 1
ATOM 1311 O O . ASN A 1 172 ? -9.843 -1.191 9.893 1.00 96.12 172 ASN A O 1
ATOM 1315 N N . LEU A 1 173 ? -7.614 -0.817 9.921 1.00 97.75 173 LEU A N 1
ATOM 1316 C CA . LEU A 1 173 ? -7.280 -1.963 10.759 1.00 97.75 173 LEU A CA 1
ATOM 1317 C C . LEU A 1 173 ? -7.915 -1.837 12.148 1.00 97.75 173 LEU A C 1
ATOM 1319 O O . LEU A 1 173 ? -8.619 -2.752 12.577 1.00 97.75 173 LEU A O 1
ATOM 1323 N N . GLU A 1 174 ? -7.737 -0.701 12.823 1.00 97.62 174 GLU A N 1
ATOM 1324 C CA . GLU A 1 174 ? -8.300 -0.490 14.161 1.00 97.62 174 GLU A CA 1
ATOM 1325 C C . GLU A 1 174 ? -9.830 -0.529 14.163 1.00 97.62 174 GLU A C 1
ATOM 1327 O O . GLU A 1 174 ? -10.456 -1.146 15.029 1.00 97.62 174 GLU A O 1
ATOM 1332 N N . ARG A 1 175 ? -10.465 0.017 13.122 1.00 95.56 175 ARG A N 1
ATOM 1333 C CA . ARG A 1 175 ? -11.913 -0.121 12.934 1.00 95.56 175 ARG A CA 1
ATOM 1334 C C . ARG A 1 175 ? -12.322 -1.584 12.789 1.00 95.56 175 ARG A C 1
ATOM 1336 O O . ARG A 1 175 ? -13.335 -1.995 13.350 1.00 95.56 175 ARG A O 1
ATOM 1343 N N . ARG A 1 176 ? -11.549 -2.391 12.056 1.00 95.62 176 ARG A N 1
ATOM 1344 C CA . ARG A 1 176 ? -11.821 -3.826 11.903 1.00 95.62 176 ARG A CA 1
ATOM 1345 C C . ARG A 1 176 ? -11.678 -4.562 13.235 1.00 95.62 176 ARG A C 1
ATOM 1347 O O . ARG A 1 176 ? -12.556 -5.354 13.572 1.00 95.62 176 ARG A O 1
ATOM 1354 N N . ILE A 1 177 ? -10.647 -4.246 14.016 1.00 95.50 177 ILE A N 1
ATOM 1355 C CA . ILE A 1 177 ? -10.428 -4.775 15.371 1.00 95.50 177 ILE A CA 1
ATOM 1356 C C . ILE A 1 177 ? -11.589 -4.398 16.299 1.00 95.50 177 ILE A C 1
ATOM 1358 O O . ILE A 1 177 ? -12.085 -5.242 17.040 1.00 95.50 177 ILE A O 1
ATOM 1362 N N . ALA A 1 178 ? -12.103 -3.169 16.213 1.00 95.25 178 ALA A N 1
ATOM 1363 C CA . ALA A 1 178 ? -13.258 -2.732 16.997 1.00 95.25 178 ALA A CA 1
ATOM 1364 C C . ALA A 1 178 ? -14.536 -3.548 16.714 1.00 95.25 178 ALA A C 1
ATOM 1366 O O . ALA A 1 178 ? -15.427 -3.621 17.564 1.00 95.25 178 ALA A O 1
ATOM 1367 N N . THR A 1 179 ? -14.626 -4.196 15.546 1.00 93.50 179 THR A N 1
ATOM 1368 C CA . THR A 1 179 ? -15.737 -5.095 15.186 1.00 93.50 179 THR A CA 1
ATOM 1369 C C . THR A 1 179 ? -15.511 -6.557 15.577 1.00 93.50 179 THR A C 1
ATOM 1371 O O . THR A 1 179 ? -16.429 -7.363 15.435 1.00 93.50 179 THR A O 1
ATOM 1374 N N . ASP A 1 180 ? -14.329 -6.917 16.084 1.00 92.88 180 ASP A N 1
ATOM 1375 C CA . ASP A 1 180 ? -13.987 -8.297 16.430 1.00 92.88 180 ASP A CA 1
ATOM 1376 C C . ASP A 1 180 ? -14.722 -8.749 17.700 1.00 92.88 180 ASP A C 1
ATOM 1378 O O . ASP A 1 180 ? -14.416 -8.332 18.819 1.00 92.88 180 ASP A O 1
ATOM 1382 N N . GLY A 1 181 ? -15.715 -9.622 17.522 1.00 91.44 181 GLY A N 1
ATOM 1383 C CA . GLY A 1 181 ? -16.542 -10.143 18.609 1.00 91.44 181 GLY A CA 1
ATOM 1384 C C . GLY A 1 181 ? -15.790 -10.999 19.632 1.00 91.44 181 GLY A C 1
ATOM 1385 O O . GLY A 1 181 ? -16.327 -11.217 20.716 1.00 91.44 181 GLY A O 1
ATOM 1386 N N . SER A 1 182 ? -14.570 -11.454 19.322 1.00 93.12 182 SER A N 1
ATOM 1387 C CA . SER A 1 182 ? -13.727 -12.207 20.259 1.00 93.12 182 SER A CA 1
ATOM 1388 C C . SER A 1 182 ? -13.067 -11.322 21.323 1.00 93.12 182 SER A C 1
ATOM 1390 O O . SER A 1 182 ? -12.632 -11.826 22.358 1.00 93.12 182 SER A O 1
ATOM 1392 N N . LEU A 1 183 ? -13.012 -10.005 21.097 1.00 93.25 183 LEU A N 1
ATOM 1393 C CA . LEU A 1 183 ? -12.373 -9.047 21.996 1.00 93.25 183 LEU A CA 1
ATOM 1394 C C . LEU A 1 183 ? -13.335 -8.508 23.056 1.00 93.25 183 LEU A C 1
ATOM 1396 O O . LEU A 1 183 ? -14.545 -8.338 22.841 1.00 93.25 183 LEU A O 1
ATOM 1400 N N . SER A 1 184 ? -12.768 -8.148 24.209 1.00 95.94 184 SER A N 1
ATOM 1401 C CA . SER A 1 184 ? -13.524 -7.514 25.284 1.00 95.94 184 SER A CA 1
ATOM 1402 C C . SER A 1 184 ? -14.128 -6.182 24.823 1.00 95.94 184 SER A C 1
ATOM 1404 O O . SER A 1 184 ? -13.671 -5.541 23.870 1.00 95.94 184 SER A O 1
ATOM 1406 N N . LEU A 1 185 ? -15.175 -5.725 25.516 1.00 93.94 185 LEU A N 1
ATOM 1407 C CA . LEU A 1 185 ? -15.777 -4.423 25.222 1.00 93.94 185 LEU A CA 1
ATOM 1408 C C . LEU A 1 185 ? -14.753 -3.288 25.348 1.00 93.94 185 LEU A C 1
ATOM 1410 O O . LEU A 1 185 ? -14.731 -2.409 24.490 1.00 93.94 185 LEU A O 1
ATOM 1414 N N . SER A 1 186 ? -13.888 -3.321 26.367 1.00 95.00 186 SER A N 1
ATOM 1415 C CA . SER A 1 186 ? -12.853 -2.300 26.560 1.00 95.00 186 SER A CA 1
ATOM 1416 C C . SER A 1 186 ? -11.838 -2.285 25.418 1.00 95.00 186 SER A C 1
ATOM 1418 O O . SER A 1 186 ? -11.531 -1.211 24.910 1.00 95.00 186 SER A O 1
ATOM 1420 N N . GLN A 1 187 ? -11.388 -3.453 24.949 1.00 94.56 187 GLN A N 1
ATOM 1421 C CA . GLN A 1 187 ? -10.474 -3.568 23.808 1.00 94.56 187 GLN A CA 1
ATOM 1422 C C . GLN A 1 187 ? -11.100 -3.024 22.523 1.00 94.56 187 GLN A C 1
ATOM 1424 O O . GLN A 1 187 ? -10.470 -2.250 21.808 1.00 94.56 187 GLN A O 1
ATOM 1429 N N . ARG A 1 188 ? -12.368 -3.358 22.255 1.00 94.44 188 ARG A N 1
ATOM 1430 C CA . ARG A 1 188 ? -13.089 -2.815 21.095 1.00 94.44 188 ARG A CA 1
ATOM 1431 C C . ARG A 1 188 ? -13.280 -1.302 21.176 1.00 94.44 188 ARG A C 1
ATOM 1433 O O . ARG A 1 188 ? -13.191 -0.622 20.160 1.00 94.44 188 ARG A O 1
ATOM 1440 N N . HIS A 1 189 ? -13.530 -0.762 22.369 1.00 93.75 189 HIS A N 1
ATOM 1441 C CA . HIS A 1 189 ? -13.622 0.684 22.579 1.00 93.75 189 HIS A CA 1
ATOM 1442 C C . HIS A 1 189 ? -12.273 1.395 22.404 1.00 93.75 189 HIS A C 1
ATOM 1444 O O . HIS A 1 189 ? -12.243 2.484 21.827 1.00 93.75 189 HIS A O 1
ATOM 1450 N N . ALA A 1 190 ? -11.177 0.785 22.860 1.00 95.62 190 ALA A N 1
ATOM 1451 C CA . ALA A 1 190 ? -9.827 1.297 22.642 1.00 95.62 190 ALA A CA 1
ATOM 1452 C C . ALA A 1 190 ? -9.502 1.349 21.142 1.00 95.62 190 ALA A C 1
ATOM 1454 O O . ALA A 1 190 ? -9.246 2.433 20.626 1.00 95.62 190 ALA A O 1
ATOM 1455 N N . ALA A 1 191 ? -9.675 0.235 20.422 1.00 95.56 191 ALA A N 1
ATOM 1456 C CA . ALA A 1 191 ? -9.480 0.168 18.971 1.00 95.56 191 ALA A CA 1
ATOM 1457 C C . ALA A 1 191 ? -10.361 1.182 18.217 1.00 95.56 191 ALA A C 1
ATOM 1459 O O . ALA A 1 191 ? -9.921 1.871 17.301 1.00 95.56 191 ALA A O 1
ATOM 1460 N N . GLN A 1 192 ? -11.612 1.371 18.648 1.00 95.25 192 GLN A N 1
ATOM 1461 C CA . GLN A 1 192 ? -12.484 2.382 18.050 1.00 95.25 192 GLN A CA 1
ATOM 1462 C C . GLN A 1 192 ? -11.952 3.812 18.230 1.00 95.25 192 GLN A C 1
ATOM 1464 O O . GLN A 1 192 ? -12.126 4.644 17.338 1.00 95.25 192 GLN A O 1
ATOM 1469 N N . THR A 1 193 ? -11.341 4.100 19.379 1.00 95.56 193 THR A N 1
ATOM 1470 C CA . THR A 1 193 ? -10.736 5.405 19.677 1.00 95.56 193 THR A CA 1
ATOM 1471 C C . THR A 1 193 ? -9.466 5.596 18.853 1.00 95.56 193 THR A C 1
ATOM 1473 O O . THR A 1 193 ? -9.316 6.620 18.193 1.00 95.56 193 THR A O 1
ATOM 1476 N N . GLU A 1 194 ? -8.599 4.585 18.800 1.00 96.50 194 GLU A N 1
ATOM 1477 C CA . GLU A 1 194 ? -7.379 4.611 17.986 1.00 96.50 194 GLU A CA 1
ATOM 1478 C C . GLU A 1 194 ? -7.686 4.790 16.496 1.00 96.50 194 GLU A C 1
ATOM 1480 O O . GLU A 1 194 ? -7.038 5.588 15.821 1.00 96.50 194 GLU A O 1
ATOM 1485 N N . SER A 1 195 ? -8.736 4.137 15.994 1.00 97.44 195 SER A N 1
ATOM 1486 C CA . SER A 1 195 ? -9.220 4.322 14.624 1.00 97.44 195 SER A CA 1
ATOM 1487 C C . SER A 1 195 ? -9.550 5.790 14.312 1.00 97.44 195 SER A C 1
ATOM 1489 O O . SER A 1 195 ? -9.137 6.305 13.273 1.00 97.44 195 SER A O 1
ATOM 1491 N N . GLN A 1 196 ? -10.226 6.500 15.227 1.00 96.25 196 GLN A N 1
ATOM 1492 C CA . GLN A 1 196 ? -10.538 7.928 15.058 1.00 96.25 196 GLN A CA 1
ATOM 1493 C C . GLN A 1 196 ? -9.276 8.791 15.023 1.00 96.25 196 GLN A C 1
ATOM 1495 O O . GLN A 1 196 ? -9.183 9.703 14.202 1.00 96.25 196 GLN A O 1
ATOM 1500 N N . GLU A 1 197 ? -8.309 8.509 15.898 1.00 96.81 197 GLU A N 1
ATOM 1501 C CA . GLU A 1 197 ? -7.040 9.237 15.930 1.00 96.81 197 GLU A CA 1
ATOM 1502 C C . GLU A 1 197 ? -6.260 9.063 14.623 1.00 96.81 197 GLU A C 1
ATOM 1504 O O . GLU A 1 197 ? -5.741 10.034 14.069 1.00 96.81 197 GLU A O 1
ATOM 1509 N N . TRP A 1 198 ? -6.220 7.845 14.085 1.00 97.50 198 TRP A N 1
ATOM 1510 C CA . TRP A 1 198 ? -5.583 7.573 12.800 1.00 97.50 198 TRP A CA 1
ATOM 1511 C C . TRP A 1 198 ? -6.281 8.274 11.636 1.00 97.50 198 TRP A C 1
ATOM 1513 O O . TRP A 1 198 ? -5.617 8.927 10.829 1.00 97.50 198 TRP A O 1
ATOM 1523 N N . TYR A 1 199 ? -7.612 8.228 11.575 1.00 97.69 199 TYR A N 1
ATOM 1524 C CA . TYR A 1 199 ? -8.349 8.950 10.541 1.00 97.69 199 TYR A CA 1
ATOM 1525 C C . TYR A 1 199 ? -8.178 10.468 10.647 1.00 97.69 199 TYR A C 1
ATOM 1527 O O . TYR A 1 199 ? -8.037 11.127 9.620 1.00 97.69 199 TYR A O 1
ATOM 1535 N N . ARG A 1 200 ? -8.089 11.038 11.856 1.00 96.81 200 ARG A N 1
ATOM 1536 C CA . ARG A 1 200 ? -7.790 12.468 12.025 1.00 96.81 200 ARG A CA 1
ATOM 1537 C C . ARG A 1 200 ? -6.418 12.830 11.457 1.00 96.81 200 ARG A C 1
ATOM 1539 O O . ARG A 1 200 ? -6.319 13.776 10.686 1.00 96.81 200 ARG A O 1
ATOM 1546 N N . LYS A 1 201 ? -5.385 12.029 11.739 1.00 96.44 201 LYS A N 1
ATOM 1547 C CA . LYS A 1 201 ? -4.049 12.228 11.148 1.00 96.44 201 LYS A CA 1
ATOM 1548 C C . LYS A 1 201 ? -4.064 12.118 9.621 1.00 96.44 201 LYS A C 1
ATOM 1550 O O . LYS A 1 201 ? -3.354 12.859 8.944 1.00 96.44 201 LYS A O 1
ATOM 1555 N N . SER A 1 202 ? -4.853 11.192 9.072 1.00 97.19 202 SER A N 1
ATOM 1556 C CA . SER A 1 202 ? -5.034 11.071 7.621 1.00 97.19 202 SER A CA 1
ATOM 1557 C C . SER A 1 202 ? -5.692 12.327 7.036 1.00 97.19 202 SER A C 1
ATOM 1559 O O . SER A 1 202 ? -5.189 12.893 6.065 1.00 97.19 202 SER A O 1
ATOM 1561 N N . LEU A 1 203 ? -6.747 12.835 7.680 1.00 96.06 203 LEU A N 1
ATOM 1562 C CA . LEU A 1 203 ? -7.416 14.074 7.283 1.00 96.06 203 LEU A CA 1
ATOM 1563 C C . LEU A 1 203 ? -6.482 15.290 7.357 1.00 96.06 203 LEU A C 1
ATOM 1565 O O . LEU A 1 203 ? -6.504 16.126 6.453 1.00 96.06 203 LEU A O 1
ATOM 1569 N N . ASP A 1 204 ? -5.630 15.374 8.380 1.00 95.44 204 ASP A N 1
ATOM 1570 C CA . ASP A 1 204 ? -4.621 16.433 8.503 1.00 95.44 204 ASP A CA 1
ATOM 1571 C C . ASP A 1 204 ? -3.637 16.405 7.325 1.00 95.44 204 ASP A C 1
ATOM 1573 O O . ASP A 1 204 ? -3.287 17.454 6.781 1.00 95.44 204 ASP A O 1
ATOM 1577 N N . ALA A 1 205 ? -3.222 15.211 6.882 1.00 95.75 205 ALA A N 1
ATOM 1578 C CA . ALA A 1 205 ? -2.349 15.056 5.720 1.00 95.75 205 ALA A CA 1
ATOM 1579 C C . ALA A 1 205 ? -3.009 15.589 4.437 1.00 95.75 205 ALA A C 1
ATOM 1581 O O . ALA A 1 205 ? -2.395 16.361 3.699 1.00 95.75 205 ALA A O 1
ATOM 1582 N N . TRP A 1 206 ? -4.272 15.234 4.187 1.00 95.50 206 TRP A N 1
ATOM 1583 C CA . TRP A 1 206 ? -5.011 15.703 3.010 1.00 95.50 206 TRP A CA 1
ATOM 1584 C C . TRP A 1 206 ? -5.372 17.191 3.076 1.00 95.50 206 TRP A C 1
ATOM 1586 O O . TRP A 1 206 ? -5.362 17.884 2.058 1.00 95.50 206 TRP A O 1
ATOM 1596 N N . SER A 1 207 ? -5.630 17.711 4.273 1.00 92.62 207 SER A N 1
ATOM 1597 C CA . SER A 1 207 ? -5.868 19.139 4.493 1.00 92.62 207 SER A CA 1
ATOM 1598 C C . SER A 1 207 ? -4.613 19.959 4.203 1.00 92.62 207 SER A C 1
ATOM 1600 O O . SER A 1 207 ? -4.678 20.967 3.500 1.00 92.62 207 SER A O 1
ATOM 1602 N N . GLU A 1 208 ? -3.452 19.498 4.674 1.00 93.88 208 GLU A N 1
ATOM 1603 C CA . GLU A 1 208 ? -2.162 20.121 4.378 1.00 93.88 208 GLU A CA 1
ATOM 1604 C C . GLU A 1 208 ? -1.817 20.030 2.883 1.00 93.88 208 GLU A C 1
ATOM 1606 O O . GLU A 1 208 ? -1.345 21.003 2.294 1.00 93.88 208 GLU A O 1
ATOM 1611 N N . TRP A 1 209 ? -2.116 18.899 2.238 1.00 93.00 209 TRP A N 1
ATOM 1612 C CA . TRP A 1 209 ? -1.971 18.738 0.790 1.00 93.00 209 TRP A CA 1
ATOM 1613 C C . TRP A 1 209 ? -2.786 19.786 0.012 1.00 93.00 209 TRP A C 1
ATOM 1615 O O . TRP A 1 209 ? -2.252 20.473 -0.864 1.00 93.00 209 TRP A O 1
ATOM 1625 N N . ASN A 1 210 ? -4.062 19.967 0.366 1.00 90.12 210 ASN A N 1
ATOM 1626 C CA . ASN A 1 210 ? -4.939 20.956 -0.263 1.00 90.12 210 ASN A CA 1
ATOM 1627 C C . ASN A 1 210 ? -4.489 22.396 0.017 1.00 90.12 210 ASN A C 1
ATOM 1629 O O . ASN A 1 210 ? -4.465 23.221 -0.897 1.00 90.12 210 ASN A O 1
ATOM 1633 N N . LYS A 1 211 ? -4.069 22.695 1.252 1.00 91.62 211 LYS A N 1
ATOM 1634 C CA . LYS A 1 211 ? -3.555 24.015 1.650 1.00 91.62 211 LYS A CA 1
ATOM 1635 C C . LYS A 1 211 ? -2.356 24.458 0.808 1.00 91.62 211 LYS A C 1
ATOM 1637 O O . LYS A 1 211 ? -2.189 25.648 0.559 1.00 91.62 211 LYS A O 1
ATOM 1642 N N . ARG A 1 212 ? -1.540 23.514 0.335 1.00 93.19 212 ARG A N 1
ATOM 1643 C CA . ARG A 1 212 ? -0.390 23.777 -0.547 1.00 93.19 212 ARG A CA 1
ATOM 1644 C C . ARG A 1 212 ? -0.762 23.967 -2.021 1.00 93.19 212 ARG A C 1
ATOM 1646 O O . ARG A 1 212 ? 0.131 24.043 -2.858 1.00 93.19 212 ARG A O 1
ATOM 1653 N N . GLY A 1 213 ? -2.052 24.017 -2.355 1.00 88.75 213 GLY A N 1
ATOM 1654 C CA . GLY A 1 213 ? -2.526 24.189 -3.730 1.00 88.75 213 GLY A CA 1
ATOM 1655 C C . GLY A 1 213 ? -2.313 22.960 -4.618 1.00 88.75 213 GLY A C 1
ATOM 1656 O O . GLY A 1 213 ? -2.421 23.067 -5.834 1.00 88.75 213 GLY A O 1
ATOM 1657 N N . ALA A 1 214 ? -2.020 21.795 -4.032 1.00 87.12 214 ALA A N 1
ATOM 1658 C CA . ALA A 1 214 ? -1.768 20.554 -4.763 1.00 87.12 214 ALA A CA 1
ATOM 1659 C C . ALA A 1 214 ? -3.037 19.709 -4.978 1.00 87.12 214 ALA A C 1
ATOM 1661 O O . ALA A 1 214 ? -2.939 18.546 -5.368 1.00 87.12 214 ALA A O 1
ATOM 1662 N N . ALA A 1 215 ? -4.220 20.259 -4.693 1.00 86.56 215 ALA A N 1
ATOM 1663 C CA . ALA A 1 215 ? -5.481 19.533 -4.773 1.00 86.56 215 ALA A CA 1
ATOM 1664 C C . ALA A 1 215 ? -5.705 18.945 -6.178 1.00 86.56 215 ALA A C 1
ATOM 1666 O O . ALA A 1 215 ? -5.704 19.656 -7.184 1.00 86.56 215 ALA A O 1
ATOM 1667 N N . THR A 1 216 ? -5.928 17.637 -6.233 1.00 84.50 216 THR A N 1
ATOM 1668 C CA . THR A 1 216 ? -6.328 16.898 -7.430 1.00 84.50 216 THR A CA 1
ATOM 1669 C C . THR A 1 216 ? -7.681 16.226 -7.179 1.00 84.50 216 THR A C 1
ATOM 1671 O O . THR A 1 216 ? -8.084 16.066 -6.024 1.00 84.50 216 THR A O 1
ATOM 1674 N N . PRO A 1 217 ? -8.398 15.778 -8.227 1.00 84.62 217 PRO A N 1
ATOM 1675 C CA . PRO A 1 217 ? -9.605 14.973 -8.035 1.00 84.62 217 PRO A CA 1
ATOM 1676 C C . PRO A 1 217 ? -9.371 13.733 -7.157 1.00 84.62 217 PRO A C 1
ATOM 1678 O O . PRO A 1 217 ? -10.250 13.346 -6.395 1.00 84.62 217 PRO A O 1
ATOM 1681 N N . GLU A 1 218 ? -8.178 13.136 -7.233 1.00 80.62 218 GLU A N 1
ATOM 1682 C CA . GLU A 1 218 ? -7.774 12.005 -6.394 1.00 80.62 218 GLU A CA 1
ATOM 1683 C C . GLU A 1 218 ? -7.608 12.412 -4.925 1.00 80.62 218 GLU A C 1
ATOM 1685 O O . GLU A 1 218 ? -8.202 11.785 -4.055 1.00 80.62 218 GLU A O 1
ATOM 1690 N N . SER A 1 219 ? -6.849 13.475 -4.630 1.00 85.62 219 SER A N 1
ATOM 1691 C CA . SER A 1 219 ? -6.626 13.891 -3.237 1.00 85.62 219 SER A CA 1
ATOM 1692 C C . SER A 1 219 ? -7.920 14.342 -2.558 1.00 85.62 219 SER A C 1
ATOM 1694 O O . SER A 1 219 ? -8.104 14.132 -1.363 1.00 85.62 219 SER A O 1
ATOM 1696 N N . GLU A 1 220 ? -8.838 14.938 -3.320 1.00 88.81 220 GLU A N 1
ATOM 1697 C CA . GLU A 1 220 ? -10.160 15.321 -2.831 1.00 88.81 220 GLU A CA 1
ATOM 1698 C C . GLU A 1 220 ? -11.058 14.105 -2.558 1.00 88.81 220 GLU A C 1
ATOM 1700 O O . GLU A 1 220 ? -11.800 14.102 -1.575 1.00 88.81 220 GLU A O 1
ATOM 1705 N N . LEU A 1 221 ? -10.972 13.059 -3.388 1.00 89.06 221 LEU A N 1
ATOM 1706 C CA . LEU A 1 221 ? -11.670 11.797 -3.149 1.00 89.06 221 LEU A CA 1
ATOM 1707 C C . LEU A 1 221 ? -11.184 11.131 -1.856 1.00 89.06 221 LEU A C 1
ATOM 1709 O O . LEU A 1 221 ? -12.009 10.743 -1.029 1.00 89.06 221 LEU A O 1
ATOM 1713 N N . GLU A 1 222 ? -9.867 11.039 -1.659 1.00 91.06 222 GLU A N 1
ATOM 1714 C CA . GLU A 1 222 ? -9.292 10.456 -0.440 1.00 91.06 222 GLU A CA 1
ATOM 1715 C C . GLU A 1 222 ? -9.653 11.277 0.806 1.00 91.06 222 GLU A C 1
ATOM 1717 O O . GLU A 1 222 ? -10.038 10.714 1.831 1.00 91.06 222 GLU A O 1
ATOM 1722 N N . ARG A 1 223 ? -9.636 12.614 0.715 1.00 92.94 223 ARG A N 1
ATOM 1723 C CA . ARG A 1 223 ? -10.068 13.489 1.815 1.00 92.94 223 ARG A CA 1
ATOM 1724 C C . ARG A 1 223 ? -11.513 13.203 2.233 1.00 92.94 223 ARG A C 1
ATOM 1726 O O . ARG A 1 223 ? -11.761 12.940 3.407 1.00 92.94 223 ARG A O 1
ATOM 1733 N N . ARG A 1 224 ? -12.453 13.213 1.280 1.00 93.56 224 ARG A N 1
ATOM 1734 C CA . ARG A 1 224 ? -13.882 12.957 1.549 1.00 93.56 224 ARG A CA 1
ATOM 1735 C C . ARG A 1 224 ? -14.115 11.572 2.130 1.00 93.56 224 ARG A C 1
ATOM 1737 O O . ARG A 1 224 ? -14.870 11.422 3.081 1.00 93.56 224 ARG A O 1
ATOM 1744 N N . LYS A 1 225 ? -13.420 10.567 1.602 1.00 93.62 225 LYS A N 1
ATOM 1745 C CA . LYS A 1 225 ? -13.471 9.201 2.121 1.00 93.62 225 LYS A CA 1
ATOM 1746 C C . LYS A 1 225 ? -13.090 9.150 3.602 1.00 93.62 225 LYS A C 1
ATOM 1748 O O . LYS A 1 225 ? -13.801 8.528 4.385 1.00 93.62 225 LYS A O 1
ATOM 1753 N N . VAL A 1 226 ? -12.016 9.825 4.014 1.00 94.56 226 VAL A N 1
ATOM 1754 C CA . VAL A 1 226 ? -11.612 9.887 5.430 1.00 94.56 226 VAL A CA 1
ATOM 1755 C C . VAL A 1 226 ? -12.628 10.663 6.284 1.00 94.56 226 VAL A C 1
ATOM 1757 O O . VAL A 1 226 ? -12.911 10.260 7.413 1.00 94.56 226 VAL A O 1
ATOM 1760 N N . GLU A 1 227 ? -13.229 11.730 5.754 1.00 93.56 227 GLU A N 1
ATOM 1761 C CA . GLU A 1 227 ? -14.307 12.475 6.430 1.00 93.56 227 GLU A CA 1
ATOM 1762 C C . GLU A 1 227 ? -15.558 11.618 6.659 1.00 93.56 227 GLU A C 1
ATOM 1764 O O . GLU A 1 227 ? -16.131 11.631 7.754 1.00 93.56 227 GLU A O 1
ATOM 1769 N N . ASP A 1 228 ? -15.948 10.820 5.666 1.00 93.00 228 ASP A N 1
ATOM 1770 C CA . ASP A 1 228 ? -17.056 9.871 5.774 1.00 93.00 228 ASP A CA 1
ATOM 1771 C C . ASP A 1 228 ? -16.747 8.779 6.809 1.00 93.00 228 ASP A C 1
ATOM 1773 O O . ASP A 1 228 ? -17.602 8.418 7.625 1.00 93.00 228 ASP A O 1
ATOM 1777 N N . LEU A 1 229 ? -15.503 8.283 6.839 1.00 92.19 229 LEU A N 1
ATOM 1778 C CA . LEU A 1 229 ? -15.042 7.318 7.840 1.00 92.19 229 LEU A CA 1
ATOM 1779 C C . LEU A 1 229 ? -15.144 7.894 9.260 1.00 92.19 229 LEU A C 1
ATOM 1781 O O . LEU A 1 229 ? -15.698 7.230 10.140 1.00 92.19 229 LEU A O 1
ATOM 1785 N N . LEU A 1 230 ? -14.706 9.136 9.479 1.00 89.94 230 LEU A N 1
ATOM 1786 C CA . LEU A 1 230 ? -14.832 9.830 10.767 1.00 89.94 230 LEU A CA 1
ATOM 1787 C C . LEU A 1 230 ? -16.297 10.052 11.171 1.00 89.94 230 LEU A C 1
ATOM 1789 O O . LEU A 1 230 ? -16.668 9.806 12.323 1.00 89.94 230 LEU A O 1
ATOM 1793 N N . SER A 1 231 ? -17.137 10.466 10.223 1.00 86.75 231 SER A N 1
ATOM 1794 C CA . SER A 1 231 ? -18.567 10.700 10.449 1.00 86.75 231 SER A CA 1
ATOM 1795 C C . SER A 1 231 ? -19.300 9.412 10.830 1.00 86.75 231 SER A C 1
ATOM 1797 O O . SER A 1 231 ? -20.007 9.379 11.838 1.00 86.75 231 SER A O 1
ATOM 1799 N N . SER A 1 232 ? -19.065 8.321 10.093 1.00 79.19 232 SER A N 1
ATOM 1800 C CA . SER A 1 232 ? -19.703 7.016 10.337 1.00 79.19 232 SER A CA 1
ATOM 1801 C C . SER A 1 232 ? -19.413 6.464 11.737 1.00 79.19 232 SER A C 1
ATOM 1803 O O . SER A 1 232 ? -20.272 5.866 12.390 1.00 79.19 232 SER A O 1
ATOM 1805 N N . VAL A 1 233 ? -18.204 6.720 12.232 1.00 68.31 233 VAL A N 1
ATOM 1806 C CA . VAL A 1 233 ? -17.760 6.315 13.561 1.00 68.31 233 VAL A CA 1
ATOM 1807 C C . VAL A 1 233 ? -18.434 7.147 14.664 1.00 68.31 233 VAL A C 1
ATOM 1809 O O . VAL A 1 233 ? -18.756 6.612 15.729 1.00 68.31 233 VAL A O 1
ATOM 1812 N N . SER A 1 234 ? -18.679 8.437 14.418 1.00 65.50 234 SER A N 1
ATOM 1813 C CA . SER A 1 234 ? -19.397 9.323 15.344 1.00 65.50 234 SER A CA 1
ATOM 1814 C C . SER A 1 234 ? -20.860 8.893 15.520 1.00 65.50 234 SER A C 1
ATOM 1816 O O . SER A 1 234 ? -21.330 8.736 16.649 1.00 65.50 234 SER A O 1
ATOM 1818 N N . THR A 1 235 ? -21.551 8.587 14.416 1.00 61.88 235 THR A N 1
ATOM 1819 C CA . THR A 1 235 ? -22.957 8.143 14.421 1.00 61.88 235 THR A CA 1
ATOM 1820 C C . THR A 1 235 ? -23.140 6.781 15.100 1.00 61.88 235 THR A C 1
ATOM 1822 O O . THR A 1 235 ? -24.074 6.577 15.875 1.00 61.88 235 THR A O 1
ATOM 1825 N N . TYR A 1 236 ? -22.202 5.847 14.911 1.00 56.34 236 TYR A N 1
ATOM 1826 C CA . TYR A 1 236 ? -22.243 4.559 15.614 1.00 56.34 236 TYR A CA 1
ATOM 1827 C C . TYR A 1 236 ? -22.151 4.717 17.145 1.00 56.34 236 TYR A C 1
ATOM 1829 O O . TYR A 1 236 ? -22.758 3.952 17.901 1.00 56.34 236 TYR A O 1
ATOM 1837 N N . ARG A 1 237 ? -21.419 5.732 17.630 1.00 57.94 237 ARG A N 1
ATOM 1838 C CA . ARG A 1 237 ? -21.293 6.036 19.063 1.00 57.94 237 ARG A CA 1
ATOM 1839 C C . ARG A 1 237 ? -22.574 6.645 19.638 1.00 57.94 237 ARG A C 1
ATOM 1841 O O . ARG A 1 237 ? -22.961 6.255 20.740 1.00 57.94 237 ARG A O 1
ATOM 1848 N N . SER A 1 238 ? -23.238 7.554 18.918 1.00 58.03 238 SER A N 1
ATOM 1849 C CA . SER A 1 238 ? -24.508 8.149 19.364 1.00 58.03 238 SER A CA 1
ATOM 1850 C C . SER A 1 238 ? -25.619 7.106 19.466 1.00 58.03 238 SER A C 1
ATOM 1852 O O . SER A 1 238 ? -26.277 7.017 20.502 1.00 58.03 238 SER A O 1
ATOM 1854 N N . ASP A 1 239 ? -25.755 6.244 18.457 1.00 55.97 239 ASP A N 1
ATOM 1855 C CA . ASP A 1 239 ? -26.812 5.227 18.412 1.00 55.97 239 ASP A CA 1
ATOM 1856 C C . ASP A 1 239 ? -26.618 4.146 19.479 1.00 55.97 239 ASP A C 1
ATOM 1858 O O . ASP A 1 239 ? -27.575 3.663 20.090 1.00 55.97 239 ASP A O 1
ATOM 1862 N N . ARG A 1 240 ? -25.365 3.772 19.753 1.00 56.75 240 ARG A N 1
ATOM 1863 C CA . ARG A 1 240 ? -25.045 2.792 20.795 1.00 56.75 240 ARG A CA 1
ATOM 1864 C C . ARG A 1 240 ? -25.268 3.346 22.202 1.00 56.75 240 ARG A C 1
ATOM 1866 O O . ARG A 1 240 ? -25.790 2.622 23.048 1.00 56.75 240 ARG A O 1
ATOM 1873 N N . ASN A 1 241 ? -24.910 4.607 22.446 1.00 57.22 241 ASN A N 1
ATOM 1874 C CA . ASN A 1 241 ? -25.159 5.263 23.730 1.00 57.22 241 ASN A CA 1
ATOM 1875 C C . ASN A 1 241 ? -26.664 5.420 23.993 1.00 57.22 241 ASN A C 1
ATOM 1877 O O . ASN A 1 241 ? -27.117 5.129 25.098 1.00 57.22 241 ASN A O 1
ATOM 1881 N N . ALA A 1 242 ? -27.444 5.786 22.970 1.00 52.50 242 ALA A N 1
ATOM 1882 C CA . ALA A 1 242 ? -28.902 5.862 23.060 1.00 52.50 242 ALA A CA 1
ATOM 1883 C C . ALA A 1 242 ? -29.535 4.495 23.392 1.00 52.50 242 ALA A C 1
ATOM 1885 O O . ALA A 1 242 ? -30.388 4.401 24.271 1.00 52.50 242 ALA A O 1
ATOM 1886 N N . ARG A 1 243 ? -29.061 3.408 22.765 1.00 59.38 243 ARG A N 1
ATOM 1887 C CA . ARG A 1 243 ? -29.533 2.039 23.055 1.00 59.38 243 ARG A CA 1
ATOM 1888 C C . ARG A 1 243 ? -29.155 1.541 24.452 1.00 59.38 243 ARG A C 1
ATOM 1890 O O . ARG A 1 243 ? -29.911 0.783 25.043 1.00 59.38 243 ARG A O 1
ATOM 1897 N N . GLN A 1 244 ? -27.998 1.938 24.982 1.00 54.75 244 GLN A N 1
ATOM 1898 C CA . GLN A 1 244 ? -27.590 1.576 26.346 1.00 54.75 244 GLN A CA 1
ATOM 1899 C C . GLN A 1 244 ? -28.342 2.365 27.425 1.00 54.75 244 GLN A C 1
ATOM 1901 O O . GLN A 1 244 ? -28.543 1.830 28.513 1.00 54.75 244 GLN A O 1
ATOM 1906 N N . ALA A 1 245 ? -28.758 3.601 27.136 1.00 54.81 245 ALA A N 1
ATOM 1907 C CA . ALA A 1 245 ? -29.622 4.379 28.021 1.00 54.81 245 ALA A CA 1
ATOM 1908 C C . ALA A 1 245 ? -31.038 3.778 28.089 1.00 54.81 245 ALA A C 1
ATOM 1910 O O . ALA A 1 245 ? -31.542 3.546 29.179 1.00 54.81 245 ALA A O 1
ATOM 1911 N N . ALA A 1 246 ? -31.606 3.390 26.943 1.00 57.22 246 ALA A N 1
ATOM 1912 C CA . ALA A 1 246 ? -32.942 2.789 26.850 1.00 57.22 246 ALA A CA 1
ATOM 1913 C C . ALA A 1 246 ? -33.072 1.368 27.446 1.00 57.22 246 ALA A C 1
ATOM 1915 O O . ALA A 1 246 ? -34.166 0.821 27.493 1.00 57.22 246 ALA A O 1
ATOM 1916 N N . HIS A 1 247 ? -31.969 0.732 27.851 1.00 50.16 247 HIS A N 1
ATOM 1917 C CA . HIS A 1 247 ? -31.975 -0.579 28.519 1.00 50.16 247 HIS A CA 1
ATOM 1918 C C . HIS A 1 247 ? -31.754 -0.479 30.036 1.00 50.16 247 HIS A C 1
ATOM 1920 O O . HIS A 1 247 ? -31.680 -1.501 30.716 1.00 50.16 247 HIS A O 1
ATOM 1926 N N . LYS A 1 248 ? -31.576 0.743 30.552 1.00 53.34 248 LYS A N 1
ATOM 1927 C CA . LYS A 1 248 ? -31.412 1.045 31.980 1.00 53.34 248 LYS A CA 1
ATOM 1928 C C . LYS A 1 248 ? -32.635 1.742 32.591 1.00 53.34 248 LYS A C 1
ATOM 1930 O O . LYS A 1 248 ? -32.603 2.020 33.787 1.00 53.34 248 LYS A O 1
ATOM 1935 N N . GLU A 1 249 ? -33.662 2.003 31.787 1.00 45.66 249 GLU A N 1
ATOM 1936 C CA . GLU A 1 249 ? -35.005 2.449 32.189 1.00 45.66 249 GLU A CA 1
ATOM 1937 C C . GLU A 1 249 ? -35.981 1.272 32.090 1.00 45.66 249 GLU A C 1
ATOM 1939 O O . GLU A 1 249 ? -36.849 1.165 32.983 1.00 45.66 249 GLU A O 1
#

Radius of gyration: 20.52 Å; chains: 1; bounding box: 57×38×65 Å